Protein AF-A0A968WXL0-F1 (afdb_monomer_lite)

Secondary structure (DSSP, 8-state):
-----TTSSBSSEEEEEHHHHB-TT--PBPHHHHHHHHHHHHHHHH-TT-EEEEEE---S-S-HHHHHHHHHHHHHHHHHHHHHTT---GGGEEEEE-TTSS-S---S-HHHHTTTSEEEEEEESSPPPHHHHS-----------PPP---PPP--PPPPPPPP---PPPPPPPPPPPP-PPPPPPP--PPPPPPPPPPPP-------PPP---

Foldseek 3Di:
DQDDDLPQQEPDKDKAQLVQADDPLDLAGDPSCLVVLVSVLVSCVVPVLKAKEKEFFAFPDDDQVVQQVSRQSNQVNSLCCCCVVVVDDSQSYFYEYQRHQDAPDPDPDPVNSSSRGIMMIHIYSDGDDPVRNPNDHPNPPPPPPPDPPPPDDDDDDDDDDDDDDDDDDDDDDDDDDDDDDDDDDDDDDDDDDDDDDDDDDDDPDPPDDDDDDD

Radius of gyration: 31.67 Å; chains: 1; bounding box: 67×68×102 Å

pLDDT: mean 72.18, std 19.66, range [29.42, 93.56]

Sequence (214 aa):
MLNLPANTLIGKKTMLPSDLLFEFNKAELRESARVGLMKLGMLMDRNPELYCWVEGHTDLVGGDEFNLNLSIKRAEAVKNYLVNSLKMPQEKIITRGFGKFSPITIANNATEQAANRRVEIRMRKTPPTEEQRVIAPRKATVIQEPPPTATAIPEEEEPEPPKAILVKPKRVPVEEPPPRAAPVEEEPTFPELPDPPRAQPVEPEILRAQPVGE

Structure (mmCIF, N/CA/C/O backbone):
data_AF-A0A968WXL0-F1
#
_entry.id   AF-A0A968WXL0-F1
#
loop_
_atom_site.group_PDB
_atom_site.id
_atom_site.type_symbol
_atom_site.label_atom_id
_atom_site.label_alt_id
_atom_site.label_comp_id
_atom_site.label_asym_id
_atom_site.label_entity_id
_atom_site.label_seq_id
_atom_site.pdbx_PDB_ins_code
_atom_site.Cartn_x
_atom_site.Cartn_y
_atom_site.Cartn_z
_atom_site.occupancy
_atom_site.B_iso_or_equiv
_atom_site.auth_seq_id
_atom_site.auth_comp_id
_atom_site.auth_asym_id
_atom_site.auth_atom_id
_atom_site.pdbx_PDB_model_num
ATOM 1 N N . MET A 1 1 ? 13.224 7.178 7.549 1.00 49.25 1 MET A N 1
ATOM 2 C CA . MET A 1 1 ? 12.082 6.838 8.432 1.00 49.25 1 MET A CA 1
ATOM 3 C C . MET A 1 1 ? 10.799 7.334 7.770 1.00 49.25 1 MET A C 1
ATOM 5 O O . MET A 1 1 ? 10.817 8.442 7.249 1.00 49.25 1 MET A O 1
ATOM 9 N N . LEU A 1 2 ? 9.720 6.544 7.734 1.00 60.34 2 LEU A N 1
ATOM 10 C CA . LEU A 1 2 ? 8.456 6.944 7.096 1.00 60.34 2 LEU A CA 1
ATOM 11 C C . LEU A 1 2 ? 7.775 8.053 7.925 1.00 60.34 2 LEU A C 1
ATOM 13 O O . LEU A 1 2 ? 7.367 7.813 9.066 1.00 60.34 2 LEU A O 1
ATOM 17 N N . ASN A 1 3 ? 7.675 9.274 7.393 1.00 59.91 3 ASN A N 1
ATOM 18 C CA . ASN A 1 3 ? 7.054 10.390 8.108 1.00 59.91 3 ASN A CA 1
ATOM 19 C C . ASN A 1 3 ? 5.639 10.663 7.583 1.00 59.91 3 ASN A C 1
ATOM 21 O O . ASN A 1 3 ? 5.459 11.354 6.586 1.00 59.91 3 ASN A O 1
ATOM 25 N N . LEU A 1 4 ? 4.637 10.100 8.261 1.00 64.56 4 LEU A N 1
ATOM 26 C CA . LEU A 1 4 ? 3.218 10.343 7.999 1.00 64.56 4 LEU A CA 1
ATOM 27 C C . LEU A 1 4 ? 2.704 11.450 8.941 1.00 64.56 4 LEU A C 1
ATOM 29 O O . LEU A 1 4 ? 2.623 11.205 10.149 1.00 64.56 4 LEU A O 1
ATOM 33 N N . PRO A 1 5 ? 2.378 12.662 8.450 1.00 58.50 5 PRO A N 1
ATOM 34 C CA . PRO A 1 5 ? 1.805 13.715 9.286 1.00 58.50 5 PRO A CA 1
ATOM 35 C C . PRO A 1 5 ? 0.359 13.375 9.684 1.00 58.50 5 PRO A C 1
ATOM 37 O O . PRO A 1 5 ? -0.494 13.148 8.825 1.00 58.50 5 PRO A O 1
ATOM 40 N N . ALA A 1 6 ? 0.079 13.380 10.993 1.00 55.22 6 ALA A N 1
ATOM 41 C CA . ALA A 1 6 ? -1.165 12.870 11.579 1.00 55.22 6 ALA A CA 1
ATOM 42 C C . ALA A 1 6 ? -2.445 13.503 10.993 1.00 55.22 6 ALA A C 1
ATOM 44 O O . ALA A 1 6 ? -3.409 12.796 10.747 1.00 55.22 6 ALA A O 1
ATOM 45 N N . ASN A 1 7 ? -2.452 14.795 10.660 1.00 55.78 7 ASN A N 1
ATOM 46 C CA . ASN A 1 7 ? -3.678 15.471 10.206 1.00 55.78 7 ASN A CA 1
ATOM 47 C C . ASN A 1 7 ? -3.815 15.608 8.680 1.00 55.78 7 ASN A C 1
ATOM 49 O O . ASN A 1 7 ? -4.784 16.190 8.205 1.00 55.78 7 ASN A O 1
ATOM 53 N N . THR A 1 8 ? -2.870 15.094 7.884 1.00 63.19 8 THR A N 1
ATOM 54 C CA . THR A 1 8 ? -2.911 15.271 6.415 1.00 63.19 8 THR A CA 1
ATOM 55 C C . THR A 1 8 ? -3.634 14.133 5.694 1.00 63.19 8 THR A C 1
ATOM 57 O O . THR A 1 8 ? -3.940 14.274 4.521 1.00 63.19 8 THR A O 1
ATOM 60 N N . LEU A 1 9 ? -3.947 13.018 6.360 1.00 66.94 9 LEU A N 1
ATOM 61 C CA . LEU A 1 9 ? -4.519 11.832 5.698 1.00 66.94 9 LEU A CA 1
ATOM 62 C C . LEU A 1 9 ? -6.040 11.897 5.498 1.00 66.94 9 LEU A C 1
ATOM 64 O O . LEU A 1 9 ? -6.602 11.096 4.749 1.00 66.94 9 LEU A O 1
ATOM 68 N N . ILE A 1 10 ? -6.711 12.842 6.161 1.00 73.31 10 ILE A N 1
ATOM 69 C CA . ILE A 1 10 ? -8.160 13.032 6.067 1.00 73.31 10 ILE A CA 1
ATOM 70 C C . ILE A 1 10 ? -8.455 13.835 4.801 1.00 73.31 10 ILE A C 1
ATOM 72 O O . ILE A 1 10 ? -8.082 15.000 4.690 1.00 73.31 10 ILE A O 1
ATOM 76 N N . GLY A 1 11 ? -9.094 13.201 3.817 1.00 68.06 11 GLY A N 1
ATOM 77 C CA . GLY A 1 11 ? -9.464 13.849 2.553 1.00 68.06 11 GLY A CA 1
ATOM 78 C C . GLY A 1 11 ? -8.318 14.055 1.554 1.00 68.06 11 GLY A C 1
ATOM 79 O O . GLY A 1 11 ? -8.591 14.361 0.396 1.00 68.06 11 GLY A O 1
ATOM 80 N N . LYS A 1 12 ? -7.056 13.822 1.941 1.00 77.00 12 LYS A N 1
ATOM 81 C CA . LYS A 1 12 ? -5.924 13.770 1.004 1.00 77.00 12 LYS A CA 1
ATOM 82 C C . LYS A 1 12 ? -5.359 12.362 0.899 1.00 77.00 12 LYS A C 1
ATOM 84 O O . LYS A 1 12 ? -5.499 11.517 1.778 1.00 77.00 12 LYS A O 1
ATOM 89 N N . LYS A 1 13 ? -4.719 12.131 -0.238 1.00 81.75 13 LYS A N 1
ATOM 90 C CA . LYS A 1 13 ? -4.036 10.895 -0.581 1.00 81.75 13 LYS A CA 1
ATOM 91 C C . LYS A 1 13 ? -2.570 11.010 -0.203 1.00 81.75 13 LYS A C 1
ATOM 93 O O . LYS A 1 13 ? -1.908 11.966 -0.602 1.00 81.75 13 LYS A O 1
ATOM 98 N N . THR A 1 14 ? -2.056 10.007 0.495 1.00 86.88 14 THR A N 1
ATOM 99 C CA . THR A 1 14 ? -0.625 9.896 0.768 1.00 86.88 14 THR A CA 1
ATOM 100 C C . THR A 1 14 ? -0.046 8.701 0.048 1.00 86.88 14 THR A C 1
ATOM 102 O O . THR A 1 14 ? -0.574 7.597 0.128 1.00 86.88 14 THR A O 1
ATOM 105 N N . MET A 1 15 ? 1.036 8.947 -0.683 1.00 88.31 15 MET A N 1
ATOM 106 C CA . MET A 1 15 ? 1.761 7.926 -1.422 1.00 88.31 15 MET A CA 1
ATOM 107 C C . MET A 1 15 ? 2.920 7.427 -0.570 1.00 88.31 15 MET A C 1
ATOM 109 O O . MET A 1 15 ? 3.734 8.215 -0.091 1.00 88.31 15 MET A O 1
ATOM 113 N N . LEU A 1 16 ? 2.990 6.115 -0.396 1.00 89.44 16 LEU A N 1
ATOM 114 C CA . LEU A 1 16 ? 4.073 5.433 0.284 1.00 89.44 16 LEU A CA 1
ATOM 115 C C . LEU A 1 16 ? 4.842 4.603 -0.746 1.00 89.44 16 LEU A C 1
ATOM 117 O O . LEU A 1 16 ? 4.275 3.658 -1.298 1.00 89.44 16 LEU A O 1
ATOM 121 N N . PRO A 1 17 ? 6.110 4.938 -1.034 1.00 89.19 17 PRO A N 1
ATOM 122 C CA . PRO A 1 17 ? 6.943 4.131 -1.917 1.00 89.19 17 PRO A CA 1
ATOM 123 C C . PRO A 1 17 ? 7.019 2.679 -1.434 1.00 89.19 17 PRO A C 1
ATOM 125 O O . PRO A 1 17 ? 7.247 2.425 -0.250 1.00 89.19 17 PRO A O 1
ATOM 128 N N . SER A 1 18 ? 6.852 1.724 -2.351 1.00 85.69 18 SER A N 1
ATOM 129 C CA . SER A 1 18 ? 6.883 0.293 -2.019 1.00 85.69 18 SER A CA 1
ATOM 130 C C . SER A 1 18 ? 8.228 -0.121 -1.433 1.00 85.69 18 SER A C 1
ATOM 132 O O . SER A 1 18 ? 8.253 -0.929 -0.516 1.00 85.69 18 SER A O 1
ATOM 134 N N . ASP A 1 19 ? 9.323 0.488 -1.886 1.00 84.12 19 ASP A N 1
ATOM 135 C CA . ASP A 1 19 ? 10.689 0.165 -1.450 1.00 84.12 19 ASP A CA 1
ATOM 136 C C . ASP A 1 19 ? 10.941 0.536 0.034 1.00 84.12 19 ASP A C 1
ATOM 138 O O . ASP A 1 19 ? 11.854 0.015 0.681 1.00 84.12 19 ASP A O 1
ATOM 142 N N . LEU A 1 20 ? 10.104 1.416 0.604 1.00 84.19 20 LEU A N 1
ATOM 143 C CA . LEU A 1 20 ? 10.105 1.740 2.036 1.00 84.19 2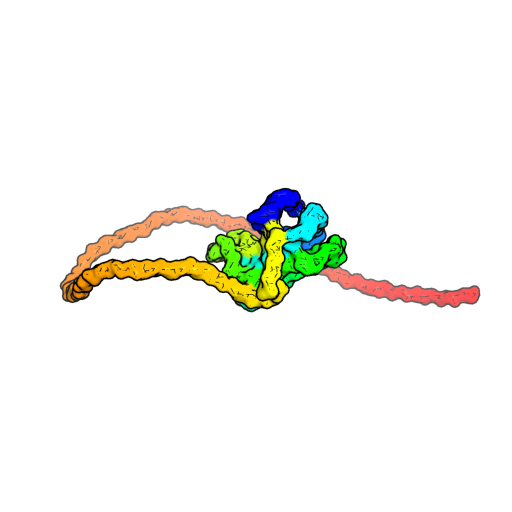0 LEU A CA 1
ATOM 144 C C . LEU A 1 20 ? 9.238 0.786 2.860 1.00 84.19 20 LEU A C 1
ATOM 146 O O . LEU A 1 20 ? 9.444 0.669 4.067 1.00 84.19 20 LEU A O 1
ATOM 150 N N . LEU A 1 21 ? 8.248 0.154 2.229 1.00 83.25 21 LEU A N 1
ATOM 151 C CA . LEU A 1 21 ? 7.284 -0.713 2.895 1.00 83.25 21 LEU A CA 1
ATOM 152 C C . LEU A 1 21 ? 7.683 -2.182 2.831 1.00 83.25 21 LEU A C 1
ATOM 154 O O . LEU A 1 21 ? 7.502 -2.884 3.818 1.00 83.25 21 LEU A O 1
ATOM 158 N N . PHE A 1 22 ? 8.236 -2.635 1.709 1.00 85.81 22 PHE A N 1
ATOM 159 C CA . PHE A 1 22 ? 8.446 -4.045 1.405 1.00 85.81 22 PHE A CA 1
ATOM 160 C C . PHE A 1 22 ? 9.887 -4.335 1.000 1.00 85.81 22 PHE A C 1
ATOM 162 O O . PHE A 1 22 ? 10.599 -3.472 0.489 1.00 85.81 22 PHE A O 1
ATOM 169 N N . GLU A 1 23 ? 10.297 -5.584 1.191 1.00 78.38 23 GLU A N 1
ATOM 170 C CA . GLU A 1 23 ? 11.502 -6.115 0.554 1.00 78.38 23 GLU A CA 1
ATOM 171 C C . GLU A 1 23 ? 11.301 -6.279 -0.968 1.00 78.38 23 GLU A C 1
ATOM 173 O O . GLU A 1 23 ? 10.169 -6.391 -1.460 1.00 78.38 23 GLU A O 1
ATOM 178 N N . PHE A 1 24 ? 12.399 -6.301 -1.733 1.00 68.50 24 PHE A N 1
ATOM 179 C CA . PHE A 1 24 ? 12.353 -6.378 -3.199 1.00 68.50 24 PHE A CA 1
ATOM 180 C C . PHE A 1 24 ? 11.517 -7.574 -3.684 1.00 68.50 24 PHE A C 1
ATOM 182 O O . PHE A 1 24 ? 11.724 -8.707 -3.255 1.00 68.50 24 PHE A O 1
ATOM 189 N N . ASN A 1 25 ? 10.558 -7.303 -4.577 1.00 65.75 25 ASN A N 1
ATOM 190 C CA . ASN A 1 25 ? 9.607 -8.273 -5.140 1.00 65.75 25 ASN A CA 1
ATOM 191 C C . ASN A 1 25 ? 8.792 -9.089 -4.107 1.00 65.75 25 ASN A C 1
ATOM 193 O O . ASN A 1 25 ? 8.223 -10.129 -4.432 1.00 65.75 25 ASN A O 1
ATOM 197 N N . LYS A 1 26 ? 8.707 -8.618 -2.859 1.00 77.56 26 LYS A N 1
ATOM 198 C CA . LYS A 1 26 ? 7.909 -9.239 -1.799 1.00 77.56 26 LYS A CA 1
ATOM 199 C C . LYS A 1 26 ? 6.715 -8.358 -1.424 1.00 77.56 26 LYS A C 1
ATOM 201 O O . LYS A 1 26 ? 6.613 -7.186 -1.802 1.00 77.56 26 LYS A O 1
ATOM 206 N N . ALA A 1 27 ? 5.790 -8.965 -0.687 1.00 79.75 27 ALA A N 1
ATOM 207 C CA . ALA A 1 27 ? 4.702 -8.285 0.015 1.00 79.75 27 ALA A CA 1
ATOM 208 C C . ALA A 1 27 ? 4.917 -8.287 1.541 1.00 79.75 27 ALA A C 1
ATOM 210 O O . ALA A 1 27 ? 4.062 -7.833 2.287 1.00 79.75 27 ALA A O 1
ATOM 211 N N . GLU A 1 28 ? 6.056 -8.789 2.017 1.00 84.56 28 GLU A N 1
ATOM 212 C CA . GLU A 1 28 ? 6.402 -8.785 3.435 1.00 84.56 28 GLU A CA 1
ATOM 213 C C . GLU A 1 28 ? 6.884 -7.397 3.865 1.00 84.56 28 GLU A C 1
ATOM 215 O O . GLU A 1 28 ? 7.713 -6.785 3.185 1.00 84.56 28 GLU A O 1
ATOM 220 N N . LEU A 1 29 ? 6.335 -6.894 4.972 1.00 86.94 29 LEU A N 1
ATOM 221 C CA . LEU A 1 29 ? 6.638 -5.557 5.470 1.00 86.94 29 LEU A CA 1
ATOM 222 C C . LEU A 1 29 ? 8.006 -5.505 6.148 1.00 86.94 29 LEU A C 1
ATOM 224 O O . LEU A 1 29 ? 8.306 -6.313 7.027 1.00 86.94 29 LEU A O 1
ATOM 228 N N . ARG A 1 30 ? 8.793 -4.483 5.810 1.00 89.38 30 ARG A N 1
ATOM 229 C CA . ARG A 1 30 ? 10.066 -4.198 6.479 1.00 89.38 30 ARG A CA 1
ATOM 230 C C . ARG A 1 30 ? 9.830 -3.727 7.911 1.00 89.38 30 ARG A C 1
ATOM 232 O O . ARG A 1 30 ? 8.858 -3.026 8.197 1.00 89.38 30 ARG A O 1
ATOM 239 N N . GLU A 1 31 ? 10.787 -3.995 8.793 1.00 87.62 31 GLU A N 1
ATOM 240 C CA . GLU A 1 31 ? 10.774 -3.475 10.168 1.00 87.62 31 GLU A CA 1
ATOM 241 C C . GLU A 1 31 ? 10.676 -1.940 10.195 1.00 87.62 31 GLU A C 1
ATOM 243 O O . GLU A 1 31 ? 9.897 -1.351 10.940 1.00 87.62 31 GLU A O 1
ATOM 248 N N . SER A 1 32 ? 11.411 -1.275 9.300 1.00 85.50 32 SER A N 1
ATOM 249 C CA . SER A 1 32 ? 11.440 0.187 9.184 1.00 85.50 32 SER A CA 1
ATOM 250 C C . SER A 1 32 ? 10.089 0.803 8.794 1.00 85.50 32 SER A C 1
ATOM 252 O O . SER A 1 32 ? 9.833 1.970 9.110 1.00 85.50 32 SER A O 1
ATOM 254 N N . ALA A 1 33 ? 9.205 0.029 8.152 1.00 87.31 33 ALA A N 1
ATOM 255 C CA . ALA A 1 33 ? 7.859 0.450 7.774 1.00 87.31 33 ALA A CA 1
ATOM 256 C C . ALA A 1 33 ? 6.902 0.500 8.976 1.00 87.31 33 ALA A C 1
ATOM 258 O O . ALA A 1 33 ? 5.962 1.301 8.993 1.00 87.31 33 ALA A O 1
ATOM 259 N N . ARG A 1 34 ? 7.160 -0.315 10.008 1.00 86.56 34 ARG A N 1
ATOM 260 C CA . ARG A 1 34 ? 6.278 -0.501 11.170 1.00 86.56 34 ARG A CA 1
ATOM 261 C C . ARG A 1 34 ? 6.028 0.786 11.940 1.00 86.56 34 ARG A C 1
ATOM 263 O O . ARG A 1 34 ? 4.887 1.059 12.301 1.00 86.56 34 ARG A O 1
ATOM 270 N N . VAL A 1 35 ? 7.054 1.622 12.109 1.00 87.19 35 VAL A N 1
ATOM 271 C CA . VAL A 1 35 ? 6.929 2.931 12.782 1.00 87.19 35 VAL A CA 1
ATOM 272 C C . VAL A 1 35 ? 5.972 3.857 12.025 1.00 87.19 35 VAL A C 1
ATOM 274 O O . VAL A 1 35 ? 5.174 4.571 12.630 1.00 87.19 35 VAL A O 1
ATOM 277 N N . GLY A 1 36 ? 6.020 3.834 10.691 1.00 86.38 36 GLY A N 1
ATOM 278 C CA . GLY A 1 36 ? 5.088 4.586 9.856 1.00 86.38 36 GLY A CA 1
ATOM 279 C C . GLY A 1 36 ? 3.656 4.080 10.007 1.00 86.38 36 GLY A C 1
ATOM 280 O O . GLY A 1 36 ? 2.739 4.860 10.255 1.00 86.38 36 GLY A O 1
ATOM 281 N N . LEU A 1 37 ? 3.475 2.764 9.929 1.00 88.69 37 LEU A N 1
ATOM 282 C CA . LEU A 1 37 ? 2.166 2.130 10.076 1.00 88.69 37 LEU A CA 1
ATOM 283 C C . LEU A 1 37 ? 1.589 2.267 11.497 1.00 88.69 37 LEU A C 1
ATOM 285 O O . LEU A 1 37 ? 0.378 2.376 11.645 1.00 88.69 37 LEU A O 1
ATOM 289 N N . MET A 1 38 ? 2.419 2.359 12.540 1.00 88.94 38 MET A N 1
ATOM 290 C CA . MET A 1 38 ? 1.962 2.697 13.896 1.00 88.94 38 MET A CA 1
ATOM 291 C C . MET A 1 38 ? 1.322 4.083 13.956 1.00 88.94 38 MET A C 1
ATOM 293 O O . MET A 1 38 ? 0.253 4.235 14.540 1.00 88.94 38 MET A O 1
ATOM 297 N N . LYS A 1 39 ? 1.933 5.093 13.319 1.00 87.25 39 LYS A N 1
ATOM 298 C CA . LYS A 1 39 ? 1.341 6.441 13.238 1.00 87.25 39 LYS A CA 1
ATOM 299 C C . LYS A 1 39 ? -0.009 6.415 12.522 1.00 87.25 39 LYS A C 1
ATOM 301 O O . LYS A 1 39 ? -0.915 7.153 12.900 1.00 87.25 39 LYS A O 1
ATOM 306 N N . LEU A 1 40 ? -0.142 5.557 11.509 1.00 87.81 40 LEU A N 1
ATOM 307 C CA . LEU A 1 40 ? -1.406 5.338 10.815 1.00 87.81 40 LEU A CA 1
ATOM 308 C C . LEU A 1 40 ? -2.468 4.727 11.741 1.00 87.81 40 LEU A C 1
ATOM 310 O O . LEU A 1 40 ? -3.584 5.235 11.776 1.00 87.81 40 LEU A O 1
ATOM 314 N N . GLY A 1 41 ? -2.113 3.700 12.520 1.00 88.69 41 GLY A N 1
ATOM 315 C CA . GLY A 1 41 ? -3.005 3.107 13.523 1.00 88.69 41 GLY A CA 1
ATOM 316 C C . GLY A 1 41 ? -3.462 4.123 14.573 1.00 88.69 41 GLY A C 1
ATOM 317 O O . GLY A 1 41 ? -4.657 4.294 14.779 1.00 88.69 41 GLY A O 1
ATOM 318 N N . MET A 1 42 ? -2.535 4.913 15.128 1.00 88.94 42 MET A N 1
ATOM 319 C CA . MET A 1 42 ? -2.870 5.987 16.076 1.00 88.94 42 MET A CA 1
ATOM 320 C C . MET A 1 42 ? -3.842 7.019 15.493 1.00 88.94 42 MET A C 1
ATOM 322 O O . MET A 1 42 ? -4.643 7.603 16.222 1.00 88.94 42 MET A O 1
ATOM 326 N N . LEU A 1 43 ? -3.765 7.288 14.186 1.00 87.00 43 LEU A N 1
ATOM 327 C CA . LEU A 1 43 ? -4.714 8.183 13.536 1.00 87.00 43 LEU A CA 1
ATOM 328 C C . LEU A 1 43 ? -6.112 7.566 13.454 1.00 87.00 43 LEU A C 1
ATOM 330 O O . LEU A 1 43 ? -7.090 8.276 13.684 1.00 87.00 43 LEU A O 1
ATOM 334 N N . MET A 1 44 ? -6.197 6.273 13.133 1.00 88.75 44 MET A N 1
ATOM 335 C CA . MET A 1 44 ? -7.463 5.540 13.098 1.00 88.75 44 MET A CA 1
ATOM 336 C C . MET A 1 44 ? -8.112 5.483 14.486 1.00 88.75 44 MET A C 1
ATOM 338 O O . MET A 1 44 ? -9.302 5.756 14.594 1.00 88.75 44 MET A O 1
ATOM 342 N N . ASP A 1 45 ? -7.332 5.245 15.544 1.00 89.00 45 ASP A N 1
ATOM 343 C CA . ASP A 1 45 ? -7.838 5.237 16.926 1.00 89.00 45 ASP A CA 1
ATOM 344 C C . ASP A 1 45 ? -8.409 6.589 17.358 1.00 89.00 45 ASP A C 1
ATOM 346 O O . ASP A 1 45 ? -9.441 6.664 18.021 1.00 89.00 45 ASP A O 1
ATOM 350 N N . ARG A 1 46 ? -7.751 7.685 16.963 1.00 89.44 46 ARG A N 1
ATOM 351 C CA . ARG A 1 46 ? -8.216 9.045 17.275 1.00 89.44 46 ARG A CA 1
ATOM 352 C C . ARG A 1 46 ? -9.456 9.459 16.485 1.00 89.44 46 ARG A C 1
ATOM 354 O O . ARG A 1 46 ? -10.095 10.433 16.864 1.00 89.44 46 ARG A O 1
ATOM 361 N N . ASN A 1 47 ? -9.761 8.774 15.385 1.00 88.81 47 ASN A N 1
ATOM 362 C CA . ASN A 1 47 ? -10.847 9.125 14.472 1.00 88.81 47 ASN A CA 1
ATOM 363 C C . ASN A 1 47 ? -11.640 7.858 14.101 1.00 88.81 47 ASN A C 1
ATOM 365 O O . ASN A 1 47 ? -11.551 7.376 12.963 1.00 88.81 47 ASN A O 1
ATOM 369 N N . PRO A 1 48 ? -12.402 7.287 15.052 1.00 87.50 48 PRO A N 1
ATOM 370 C CA . PRO A 1 48 ? -13.083 6.004 14.875 1.00 87.50 48 PRO A CA 1
ATOM 371 C C . PRO A 1 48 ? -14.149 6.026 13.769 1.00 87.50 48 PRO A C 1
ATOM 373 O O . PRO A 1 48 ? -14.573 4.974 13.284 1.00 87.50 48 PRO A O 1
ATOM 376 N N . GLU A 1 49 ? -14.596 7.201 13.327 1.00 88.88 49 GLU A N 1
ATOM 377 C CA . GLU A 1 49 ? -15.526 7.360 12.212 1.00 88.88 49 GLU A CA 1
ATOM 378 C C . GLU A 1 49 ? -14.880 7.131 10.834 1.00 88.88 49 GLU A C 1
ATOM 380 O O . GLU A 1 49 ? -15.596 6.937 9.851 1.00 88.88 49 GLU A O 1
ATOM 385 N N . LEU A 1 50 ? -13.545 7.141 10.741 1.00 89.12 50 LEU A N 1
ATOM 386 C CA . LEU A 1 50 ? -12.827 7.037 9.472 1.00 89.12 50 LEU A CA 1
ATOM 387 C C . LEU A 1 50 ? -12.634 5.590 9.013 1.00 89.12 50 LEU A C 1
ATOM 389 O O . LEU A 1 50 ? -12.392 4.675 9.795 1.00 89.12 50 LEU A O 1
ATOM 393 N N . TYR A 1 51 ? -12.677 5.416 7.698 1.00 90.56 51 TYR A N 1
ATOM 394 C CA . TYR A 1 51 ? -12.281 4.215 6.978 1.00 90.56 51 TYR A CA 1
ATOM 395 C C . TYR A 1 51 ? -10.934 4.456 6.298 1.00 90.56 51 TYR A C 1
ATOM 397 O O . TYR A 1 51 ? -10.733 5.480 5.634 1.00 90.56 51 TYR A O 1
ATOM 405 N N . CYS A 1 52 ? -10.031 3.491 6.444 1.00 91.31 52 CYS A N 1
ATOM 406 C CA . CYS A 1 52 ? -8.704 3.477 5.853 1.00 91.31 52 CYS A CA 1
ATOM 407 C C . CYS A 1 52 ? -8.733 2.711 4.532 1.00 91.31 52 CYS A C 1
ATOM 409 O O . CYS A 1 52 ? -8.992 1.509 4.501 1.00 91.31 52 CYS A O 1
ATOM 411 N N . TRP A 1 53 ? -8.459 3.413 3.439 1.00 91.44 53 TRP A N 1
ATOM 412 C CA . TRP A 1 53 ? -8.322 2.836 2.109 1.00 91.44 53 TRP A CA 1
ATOM 413 C C . TRP A 1 53 ? -6.846 2.641 1.803 1.00 91.44 53 TRP A C 1
ATOM 415 O O . TRP A 1 53 ? -6.079 3.603 1.850 1.00 91.44 53 TRP A O 1
ATOM 425 N N . VAL A 1 54 ? -6.476 1.408 1.478 1.00 92.50 54 VAL A N 1
ATOM 426 C CA . VAL A 1 54 ? -5.121 0.984 1.139 1.00 92.50 54 VAL A CA 1
ATOM 427 C C . VAL A 1 54 ? -5.127 0.473 -0.296 1.00 92.50 54 VAL A C 1
ATOM 429 O O . VAL A 1 54 ? -5.729 -0.557 -0.602 1.00 92.50 54 VAL A O 1
ATOM 432 N N . GLU A 1 55 ? -4.464 1.202 -1.184 1.00 92.44 55 GLU A N 1
ATOM 433 C CA . GLU A 1 55 ? -4.477 0.952 -2.625 1.00 92.44 55 GLU A CA 1
ATOM 434 C C . GLU A 1 55 ? -3.062 0.601 -3.100 1.00 92.44 55 GLU A C 1
ATOM 436 O O . GLU A 1 55 ? -2.143 1.410 -3.001 1.00 92.44 55 GLU A O 1
ATOM 441 N N . GLY A 1 56 ? -2.859 -0.623 -3.581 1.00 92.19 56 GLY A N 1
ATOM 442 C CA . GLY A 1 56 ? -1.576 -1.089 -4.099 1.00 92.19 56 GLY A CA 1
ATOM 443 C C . GLY A 1 56 ? -1.411 -0.795 -5.588 1.00 92.19 56 GLY A C 1
ATOM 444 O O . GLY A 1 56 ? -2.344 -0.990 -6.370 1.00 92.19 56 GLY A O 1
ATOM 445 N N . HIS A 1 57 ? -0.199 -0.408 -5.987 1.00 92.25 57 HIS A N 1
ATOM 446 C CA . HIS A 1 57 ? 0.195 -0.176 -7.377 1.00 92.25 57 HIS A CA 1
ATOM 447 C C . HIS A 1 57 ? 1.547 -0.834 -7.688 1.00 92.25 57 HIS A C 1
ATOM 449 O O . HIS A 1 57 ? 2.391 -1.023 -6.804 1.00 92.25 57 HIS A O 1
ATOM 455 N N . THR A 1 58 ? 1.756 -1.173 -8.956 1.00 90.25 58 THR A N 1
ATOM 456 C CA . THR A 1 58 ? 3.017 -1.717 -9.484 1.00 90.25 58 THR A CA 1
ATOM 457 C C . THR A 1 58 ? 3.590 -0.812 -10.571 1.00 90.25 58 THR A C 1
ATOM 459 O O . THR A 1 58 ? 2.948 0.154 -10.983 1.00 90.25 58 THR A O 1
ATOM 462 N N . ASP A 1 59 ? 4.799 -1.125 -11.038 1.00 88.44 59 ASP A N 1
ATOM 463 C CA . ASP A 1 59 ? 5.325 -0.552 -12.277 1.00 88.44 59 ASP A CA 1
ATOM 464 C C . ASP A 1 59 ? 4.613 -1.140 -13.508 1.00 88.44 59 ASP A C 1
ATOM 466 O O . ASP A 1 59 ? 3.715 -1.983 -13.398 1.00 88.44 59 ASP A O 1
ATOM 470 N N . LEU A 1 60 ? 4.977 -0.634 -14.688 1.00 88.56 60 LEU A N 1
ATOM 471 C CA . LEU A 1 60 ? 4.420 -1.096 -15.960 1.00 88.56 60 LEU A CA 1
ATOM 472 C C . LEU A 1 60 ? 5.044 -2.410 -16.462 1.00 88.56 60 LEU A C 1
ATOM 474 O O . LEU A 1 60 ? 4.581 -2.949 -17.470 1.00 88.56 60 LEU A O 1
ATOM 478 N N . VAL A 1 61 ? 6.076 -2.930 -15.791 1.00 87.25 61 VAL A N 1
ATOM 479 C CA . VAL A 1 61 ? 6.857 -4.074 -16.268 1.00 87.25 61 VAL A CA 1
ATOM 480 C C . VAL A 1 61 ? 6.155 -5.380 -15.892 1.00 87.25 61 VAL A C 1
ATOM 482 O O . VAL A 1 61 ? 5.707 -5.578 -14.767 1.00 87.25 61 VAL A O 1
ATOM 485 N N . GLY A 1 62 ? 6.058 -6.305 -16.848 1.00 85.75 62 GLY A N 1
ATOM 486 C CA . GLY A 1 62 ? 5.455 -7.622 -16.638 1.00 85.75 62 GLY A CA 1
ATOM 487 C C . GLY A 1 62 ? 3.946 -7.698 -16.906 1.00 85.75 62 GLY A C 1
ATOM 488 O O . GLY A 1 62 ? 3.290 -6.743 -17.340 1.00 85.75 62 GLY A O 1
ATOM 489 N N . GLY A 1 63 ? 3.400 -8.896 -16.687 1.00 89.44 63 GLY A N 1
ATOM 490 C CA . GLY A 1 63 ? 2.020 -9.243 -17.022 1.00 89.44 63 GLY A CA 1
ATOM 491 C C . GLY A 1 63 ? 0.981 -8.539 -16.149 1.00 89.44 63 GLY A C 1
ATOM 492 O O . GLY A 1 63 ? 1.196 -8.299 -14.961 1.00 89.44 63 GLY A O 1
ATOM 493 N N . ASP A 1 64 ? -0.167 -8.229 -16.744 1.00 89.62 64 ASP A N 1
ATOM 494 C CA . ASP A 1 64 ? -1.293 -7.541 -16.104 1.00 89.62 64 ASP A CA 1
ATOM 495 C C . ASP A 1 64 ? -1.782 -8.270 -14.848 1.00 89.62 64 ASP A C 1
ATOM 497 O O . ASP A 1 64 ? -1.904 -7.670 -13.781 1.00 89.62 64 ASP A O 1
ATOM 501 N N . GLU A 1 65 ? -2.020 -9.577 -14.966 1.00 89.19 65 GLU A N 1
ATOM 502 C CA . GLU A 1 65 ? -2.521 -10.416 -13.876 1.00 89.19 65 GLU A CA 1
ATOM 503 C C . GLU A 1 65 ? -1.506 -10.534 -12.735 1.00 89.19 65 GLU A C 1
ATOM 505 O O . GLU A 1 65 ? -1.857 -10.399 -11.562 1.00 89.19 65 GLU A O 1
ATOM 510 N N . PHE A 1 66 ? -0.228 -10.720 -13.074 1.00 88.31 66 PHE A N 1
ATOM 511 C CA . PHE A 1 66 ? 0.852 -10.777 -12.092 1.00 88.31 66 PHE A CA 1
ATOM 512 C C . PHE A 1 66 ? 0.917 -9.487 -11.268 1.00 88.31 66 PHE A C 1
ATOM 514 O O . PHE A 1 66 ? 0.912 -9.526 -10.036 1.00 88.31 66 PHE A O 1
ATOM 521 N N . ASN A 1 67 ? 0.915 -8.340 -11.947 1.00 90.69 67 ASN A N 1
ATOM 522 C CA . ASN A 1 67 ? 0.966 -7.030 -11.311 1.00 90.69 67 ASN A CA 1
ATOM 523 C C . ASN A 1 67 ? -0.273 -6.746 -10.460 1.00 90.69 67 ASN A C 1
ATOM 525 O O . ASN A 1 67 ? -0.171 -6.204 -9.356 1.00 90.69 67 ASN A O 1
ATOM 529 N N . LEU A 1 68 ? -1.446 -7.159 -10.936 1.00 90.44 68 LEU A N 1
ATOM 530 C CA . LEU A 1 68 ? -2.679 -7.042 -10.175 1.00 90.44 68 LEU A CA 1
ATOM 531 C C . LEU A 1 68 ? -2.599 -7.851 -8.877 1.00 90.44 68 LEU A C 1
ATOM 533 O O . LEU A 1 68 ? -2.776 -7.284 -7.798 1.00 90.44 68 LEU A O 1
ATOM 537 N N . ASN A 1 69 ? -2.211 -9.123 -8.956 1.00 90.19 69 ASN A N 1
ATOM 538 C CA . ASN A 1 69 ? -2.043 -9.986 -7.789 1.00 90.19 69 ASN A CA 1
ATOM 539 C C . ASN A 1 69 ? -0.983 -9.454 -6.812 1.00 90.19 69 ASN A C 1
ATOM 541 O O . ASN A 1 69 ? -1.201 -9.461 -5.600 1.00 90.19 69 ASN A O 1
ATOM 545 N N . LEU A 1 70 ? 0.149 -8.952 -7.314 1.00 89.44 70 LEU A N 1
ATOM 546 C CA . LEU A 1 70 ? 1.193 -8.355 -6.479 1.00 89.44 70 LEU A CA 1
ATOM 547 C C . LEU A 1 70 ? 0.683 -7.113 -5.738 1.00 89.44 70 LEU A C 1
ATOM 549 O O . LEU A 1 70 ? 0.934 -6.953 -4.542 1.00 89.44 70 LEU A O 1
ATOM 553 N N . SER A 1 71 ? -0.061 -6.248 -6.428 1.00 91.31 71 SER A N 1
ATOM 554 C CA . SER A 1 71 ? -0.641 -5.050 -5.823 1.00 91.31 71 SER A CA 1
ATOM 555 C C . SER A 1 71 ? -1.660 -5.374 -4.724 1.00 91.31 71 SER A C 1
ATOM 557 O O . SER A 1 71 ? -1.638 -4.731 -3.674 1.00 91.31 71 SER A O 1
ATOM 559 N N . ILE A 1 72 ? -2.489 -6.409 -4.924 1.00 91.44 72 ILE A N 1
ATOM 560 C CA . ILE A 1 72 ? -3.453 -6.898 -3.927 1.00 91.44 72 ILE A CA 1
ATOM 561 C C . ILE A 1 72 ? -2.706 -7.418 -2.699 1.00 91.44 72 ILE A C 1
ATOM 563 O O . ILE A 1 72 ? -2.946 -6.933 -1.596 1.00 91.44 72 ILE A O 1
ATOM 567 N N . LYS A 1 73 ? -1.731 -8.315 -2.893 1.00 91.06 73 LYS A N 1
ATOM 568 C CA . LYS A 1 73 ? -0.931 -8.891 -1.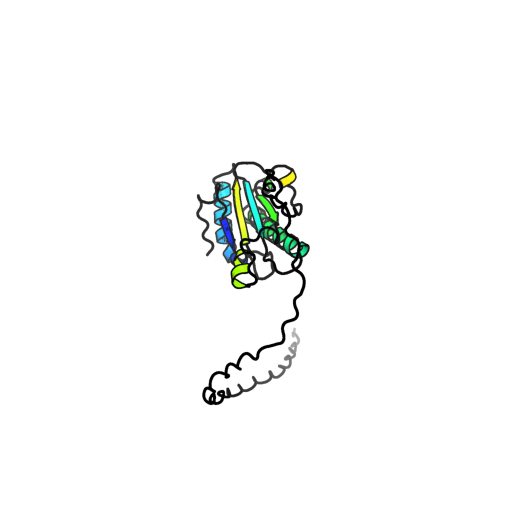799 1.00 91.06 73 LYS A CA 1
ATOM 569 C C . LYS A 1 73 ? -0.242 -7.821 -0.954 1.00 91.06 73 LYS A C 1
ATOM 571 O O . LYS A 1 73 ? -0.204 -7.926 0.268 1.00 91.06 73 LYS A O 1
ATOM 576 N N . ARG A 1 74 ? 0.289 -6.769 -1.585 1.00 91.44 74 ARG A N 1
ATOM 577 C CA . ARG A 1 74 ? 0.914 -5.638 -0.876 1.00 91.44 74 ARG A CA 1
ATOM 578 C C . ARG A 1 74 ? -0.093 -4.840 -0.050 1.00 91.44 74 ARG A C 1
ATOM 580 O O . ARG A 1 74 ? 0.199 -4.500 1.095 1.00 91.44 74 ARG A O 1
ATOM 587 N N . ALA A 1 75 ? -1.276 -4.559 -0.595 1.00 92.06 75 ALA A N 1
ATOM 588 C CA . ALA A 1 75 ? -2.333 -3.879 0.152 1.00 92.06 75 ALA A CA 1
ATOM 589 C C . ALA A 1 75 ? -2.829 -4.735 1.334 1.00 92.06 75 ALA A C 1
ATOM 591 O O . ALA A 1 75 ? -2.986 -4.231 2.448 1.00 92.06 75 ALA A O 1
ATOM 592 N N . GLU A 1 76 ? -3.011 -6.038 1.117 1.00 91.94 76 GLU A N 1
ATOM 593 C CA . GLU A 1 76 ? -3.391 -6.998 2.155 1.00 91.94 76 GLU A CA 1
ATOM 594 C C . GLU A 1 76 ? -2.337 -7.115 3.252 1.00 91.94 76 GLU A C 1
ATOM 596 O O . GLU A 1 76 ? -2.694 -7.141 4.423 1.00 91.94 76 GLU A O 1
ATOM 601 N N . ALA A 1 77 ? -1.047 -7.111 2.920 1.00 91.88 77 ALA A N 1
ATOM 602 C CA . ALA A 1 77 ? 0.014 -7.144 3.921 1.00 91.88 77 ALA A CA 1
ATOM 603 C C . ALA A 1 77 ? -0.037 -5.939 4.874 1.00 91.88 77 ALA A C 1
ATOM 605 O O . ALA A 1 77 ? 0.093 -6.102 6.089 1.00 91.88 77 ALA A O 1
ATOM 606 N N . VAL A 1 78 ? -0.297 -4.738 4.344 1.00 92.25 78 VAL A N 1
ATOM 607 C CA . VAL A 1 78 ? -0.513 -3.534 5.161 1.00 92.25 78 VAL A CA 1
ATOM 608 C C . VAL A 1 78 ? -1.736 -3.706 6.059 1.00 92.25 78 VAL A C 1
ATOM 610 O O . VAL A 1 78 ? -1.645 -3.463 7.261 1.00 92.25 78 VAL A O 1
ATOM 613 N N . LYS A 1 79 ? -2.865 -4.177 5.515 1.00 92.38 79 LYS A N 1
ATOM 614 C CA . LYS A 1 79 ? -4.072 -4.457 6.308 1.00 92.38 79 LYS A CA 1
ATOM 615 C C . LYS A 1 79 ? -3.811 -5.479 7.408 1.00 92.38 79 LYS A C 1
ATOM 617 O O . LYS A 1 79 ? -4.165 -5.225 8.554 1.00 92.38 79 LYS A O 1
ATOM 622 N N . ASN A 1 80 ? -3.165 -6.591 7.082 1.00 91.94 80 ASN A N 1
ATOM 623 C CA . ASN A 1 80 ? -2.855 -7.662 8.020 1.00 91.94 80 ASN A CA 1
ATOM 624 C C . ASN A 1 80 ? -1.996 -7.149 9.172 1.00 91.94 80 ASN A C 1
ATOM 626 O O . ASN A 1 80 ? -2.256 -7.495 10.318 1.00 91.94 80 ASN A O 1
ATOM 630 N N . TYR A 1 81 ? -1.026 -6.276 8.904 1.00 91.94 81 TYR A N 1
ATOM 631 C CA . TYR A 1 81 ? -0.252 -5.640 9.965 1.00 91.94 81 TYR A CA 1
ATOM 632 C C . TYR A 1 81 ? -1.114 -4.740 10.861 1.00 91.94 81 TYR A C 1
ATOM 634 O O . TYR A 1 81 ? -1.063 -4.853 12.085 1.00 91.94 81 TYR A O 1
ATOM 642 N N . LEU A 1 82 ? -1.951 -3.878 10.277 1.00 92.06 82 LEU A N 1
ATOM 643 C CA . LEU A 1 82 ? -2.831 -2.995 11.050 1.00 92.06 82 LEU A CA 1
ATOM 644 C C . LEU A 1 82 ? -3.835 -3.785 11.911 1.00 92.06 82 LEU A C 1
ATOM 646 O O . LEU A 1 82 ? -4.054 -3.446 13.071 1.00 92.06 82 LEU A O 1
ATOM 650 N N . VAL A 1 83 ? -4.412 -4.862 11.379 1.00 93.56 83 VAL A N 1
ATOM 651 C CA . VAL A 1 83 ? -5.368 -5.709 12.107 1.00 93.56 83 VAL A CA 1
ATOM 652 C C . VAL A 1 83 ? -4.657 -6.561 13.159 1.00 93.56 83 VAL A C 1
ATOM 654 O O . VAL A 1 83 ? -5.019 -6.538 14.333 1.00 93.56 83 VAL A O 1
ATOM 657 N N . ASN A 1 84 ? -3.615 -7.300 12.778 1.00 92.50 84 ASN A N 1
ATOM 658 C CA . ASN A 1 84 ? -3.021 -8.309 13.654 1.00 92.50 84 ASN A CA 1
ATOM 659 C C . ASN A 1 84 ? -2.091 -7.696 14.700 1.00 92.50 84 ASN A C 1
ATOM 661 O O . ASN A 1 84 ? -2.136 -8.105 15.864 1.00 92.50 84 ASN A O 1
ATOM 665 N N . SER A 1 85 ? -1.264 -6.727 14.299 1.00 91.12 85 SER A N 1
ATOM 666 C CA . SER A 1 85 ? -0.264 -6.108 15.172 1.00 91.12 85 SER A CA 1
ATOM 667 C C . SER A 1 85 ? -0.825 -4.914 15.934 1.00 91.12 85 SER A C 1
ATOM 669 O O . SER A 1 85 ? -0.521 -4.772 17.114 1.00 91.12 85 SER A O 1
ATOM 671 N N . LEU A 1 86 ? -1.656 -4.080 15.297 1.00 91.50 86 LEU A N 1
ATOM 672 C CA . LEU A 1 86 ? -2.215 -2.880 15.938 1.00 91.50 86 LEU A CA 1
ATOM 673 C C . LEU A 1 86 ? -3.656 -3.051 16.435 1.00 91.50 86 LEU A C 1
ATOM 675 O O . LEU A 1 86 ? -4.174 -2.138 17.061 1.00 91.50 86 LEU A O 1
ATOM 679 N N . LYS A 1 87 ? -4.294 -4.207 16.204 1.00 93.19 87 LYS A N 1
ATOM 680 C CA . LYS A 1 87 ? -5.669 -4.506 16.653 1.00 93.19 87 LYS A CA 1
ATOM 681 C C . LYS A 1 87 ? -6.730 -3.559 16.084 1.00 93.19 87 LYS A C 1
ATOM 683 O O . LYS A 1 87 ? -7.771 -3.349 16.699 1.00 93.19 87 LYS A O 1
ATOM 688 N N . MET A 1 88 ? -6.495 -3.026 14.883 1.00 92.56 88 MET A N 1
ATOM 689 C CA . MET A 1 88 ? -7.486 -2.207 14.184 1.00 92.56 88 MET A CA 1
ATOM 690 C C . MET A 1 88 ? -8.666 -3.064 13.693 1.00 92.56 88 MET A C 1
ATOM 692 O O . MET A 1 88 ? -8.442 -4.176 13.202 1.00 92.56 88 MET A O 1
ATOM 696 N N . PRO A 1 89 ? -9.913 -2.555 13.730 1.00 90.75 89 PRO A N 1
ATOM 697 C CA . PRO A 1 89 ? -11.068 -3.282 13.210 1.00 90.75 89 PRO A CA 1
ATOM 698 C C . PRO A 1 89 ? -10.926 -3.581 11.712 1.00 90.75 89 PRO A C 1
ATOM 700 O O . PRO A 1 89 ? -10.727 -2.674 10.900 1.00 90.75 89 PRO A O 1
ATOM 703 N N . GLN A 1 90 ? -11.080 -4.850 11.324 1.00 90.31 90 GLN A N 1
ATOM 704 C CA . GLN A 1 90 ? -10.907 -5.290 9.934 1.00 90.31 90 GLN A CA 1
ATOM 705 C C . GLN A 1 90 ? -11.848 -4.567 8.959 1.00 90.31 90 GLN A C 1
ATOM 707 O O . GLN A 1 90 ? -11.457 -4.257 7.833 1.00 90.31 90 GLN A O 1
ATOM 712 N N . GLU A 1 91 ? -13.075 -4.280 9.392 1.00 89.50 91 GLU A N 1
ATOM 713 C CA . GLU A 1 91 ? -14.110 -3.601 8.600 1.00 89.50 91 GLU A CA 1
ATOM 714 C C . GLU A 1 91 ? -13.756 -2.145 8.269 1.00 89.50 91 GLU A C 1
ATOM 716 O O . GLU A 1 91 ? -14.275 -1.575 7.309 1.00 89.50 91 GLU A O 1
ATOM 721 N N . LYS A 1 92 ? -12.861 -1.533 9.053 1.00 90.38 92 LYS A N 1
ATOM 722 C CA . LYS A 1 92 ? -12.398 -0.157 8.848 1.00 90.38 92 LYS A CA 1
ATOM 723 C C . LYS A 1 92 ? -11.270 -0.072 7.825 1.00 90.38 92 LYS A C 1
AT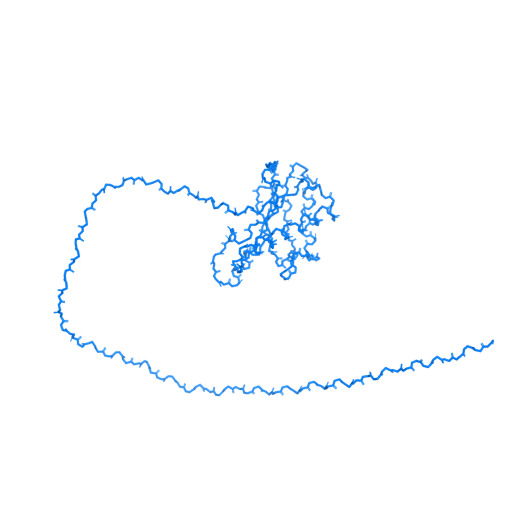OM 725 O O . LYS A 1 92 ? -10.935 1.034 7.409 1.00 90.38 92 LYS A O 1
ATOM 730 N N . ILE A 1 93 ? -10.689 -1.203 7.416 1.00 91.56 93 ILE A N 1
ATOM 731 C CA . ILE A 1 93 ? -9.543 -1.254 6.506 1.00 91.56 93 ILE A CA 1
ATOM 732 C C . ILE A 1 93 ? -9.943 -1.919 5.193 1.00 91.56 93 ILE A C 1
ATOM 734 O O . ILE A 1 93 ? -10.197 -3.128 5.116 1.00 91.56 93 ILE A O 1
ATOM 738 N N . ILE A 1 94 ? -9.942 -1.113 4.139 1.00 91.25 94 ILE A N 1
ATOM 739 C CA . ILE A 1 94 ? -10.369 -1.485 2.796 1.00 91.25 94 ILE A CA 1
ATOM 740 C C . ILE A 1 94 ? -9.150 -1.555 1.895 1.00 91.25 94 ILE A C 1
ATOM 742 O O . ILE A 1 94 ? -8.419 -0.580 1.751 1.00 91.25 94 ILE A O 1
ATOM 746 N N . THR A 1 95 ? -8.931 -2.718 1.296 1.00 91.06 95 THR A N 1
ATOM 747 C CA . THR A 1 95 ? -7.765 -3.005 0.459 1.00 91.06 95 THR A CA 1
ATOM 748 C C . THR A 1 95 ? -8.163 -3.142 -0.995 1.00 91.06 95 THR A C 1
ATOM 750 O O . THR A 1 95 ? -9.159 -3.788 -1.319 1.00 91.06 95 THR A O 1
ATOM 753 N N . ARG A 1 96 ? -7.366 -2.550 -1.885 1.00 89.81 96 ARG A N 1
ATOM 754 C CA . ARG A 1 96 ? -7.535 -2.648 -3.335 1.00 89.81 96 ARG A CA 1
ATOM 755 C C . ARG A 1 96 ? -6.189 -2.787 -4.019 1.00 89.81 96 ARG A C 1
ATOM 757 O O . ARG A 1 96 ? -5.224 -2.147 -3.617 1.00 89.81 96 ARG A O 1
ATOM 764 N N . GLY A 1 97 ? -6.141 -3.583 -5.078 1.00 90.25 97 GLY A N 1
ATOM 765 C CA . GLY A 1 97 ? -5.002 -3.632 -5.984 1.00 90.25 97 GLY A CA 1
ATOM 766 C C . GLY A 1 97 ? -5.383 -3.061 -7.340 1.00 90.25 97 GLY A C 1
ATOM 767 O O . GLY A 1 97 ? -6.387 -3.471 -7.916 1.00 90.25 97 GLY A O 1
ATOM 768 N N . PHE A 1 98 ? -4.591 -2.116 -7.837 1.00 90.00 98 PHE A N 1
ATOM 769 C CA . PHE A 1 98 ? -4.764 -1.517 -9.162 1.00 90.00 98 PHE A CA 1
ATOM 770 C C . PHE A 1 98 ? -3.776 -2.072 -10.193 1.00 90.00 98 PHE A C 1
ATOM 772 O O . PHE A 1 98 ? -3.858 -1.717 -11.369 1.00 90.00 98 PHE A O 1
ATOM 779 N N . GLY A 1 99 ? -2.826 -2.914 -9.775 1.00 90.31 99 GLY A N 1
ATOM 780 C CA . GLY A 1 99 ? -1.716 -3.357 -10.614 1.00 90.31 99 GLY A CA 1
ATOM 781 C C . GLY A 1 99 ? -1.033 -2.174 -11.299 1.00 90.31 99 GLY A C 1
ATOM 782 O O . GLY A 1 99 ? -0.737 -1.156 -10.665 1.00 90.31 99 GLY A O 1
ATOM 783 N N . LYS A 1 100 ? -0.860 -2.298 -12.616 1.00 88.56 100 LYS A N 1
ATOM 784 C CA . LYS A 1 100 ? -0.263 -1.272 -13.476 1.00 88.56 100 LYS A CA 1
ATOM 785 C C . LYS A 1 100 ? -1.281 -0.348 -14.158 1.00 88.56 100 LYS A C 1
ATOM 787 O O . LYS A 1 100 ? -0.902 0.495 -14.960 1.00 88.56 100 LYS A O 1
ATOM 792 N N . PHE A 1 101 ? -2.572 -0.483 -13.844 1.00 88.31 101 PHE A N 1
ATOM 793 C CA . PHE A 1 101 ? -3.661 0.229 -14.529 1.00 88.31 101 PHE A CA 1
ATOM 794 C C . PHE A 1 101 ? -3.894 1.664 -14.030 1.00 88.31 101 PHE A C 1
ATOM 796 O O . PHE A 1 101 ? -4.802 2.351 -14.488 1.00 88.31 101 PHE A O 1
ATOM 803 N N . SER A 1 102 ? -3.112 2.135 -13.059 1.00 88.25 102 SER A N 1
ATOM 804 C CA . SER A 1 102 ? -3.161 3.526 -12.587 1.00 88.25 102 SER A CA 1
ATOM 805 C C . SER A 1 102 ? -1.744 4.067 -12.356 1.00 88.25 102 SER A C 1
ATOM 807 O O . SER A 1 102 ? -1.348 4.302 -11.201 1.00 88.25 102 SER A O 1
ATOM 809 N N . PRO A 1 103 ? -0.951 4.198 -13.439 1.00 90.69 103 PRO A N 1
ATOM 810 C CA . PRO A 1 103 ? 0.411 4.705 -13.364 1.00 90.69 103 PRO A CA 1
ATOM 811 C C . PRO A 1 103 ? 0.419 6.207 -13.051 1.00 90.69 103 PRO A C 1
ATOM 813 O O . PRO A 1 103 ? -0.483 6.942 -13.444 1.00 90.69 103 PRO A O 1
ATOM 816 N N . ILE A 1 104 ? 1.451 6.660 -12.340 1.00 88.38 104 ILE A N 1
ATOM 817 C CA . ILE A 1 104 ? 1.793 8.086 -12.225 1.00 88.38 104 ILE A CA 1
ATOM 818 C C . ILE A 1 104 ? 2.577 8.526 -13.461 1.00 88.38 104 ILE A C 1
ATOM 820 O O . ILE A 1 104 ? 2.383 9.634 -13.949 1.00 88.38 104 ILE A O 1
ATOM 824 N N . THR A 1 105 ? 3.452 7.655 -13.968 1.00 87.94 105 THR A N 1
ATOM 825 C CA . THR A 1 105 ? 4.256 7.901 -15.167 1.00 87.94 105 THR A CA 1
ATOM 826 C C . THR A 1 105 ? 4.181 6.726 -16.133 1.00 87.94 105 THR A C 1
ATOM 828 O O . THR A 1 105 ? 4.124 5.567 -15.719 1.00 87.94 105 THR A O 1
ATOM 831 N N . ILE A 1 106 ? 4.204 7.038 -17.426 1.00 89.50 106 ILE A N 1
ATOM 832 C CA . ILE A 1 106 ? 4.261 6.068 -18.527 1.00 89.50 106 ILE A CA 1
ATOM 833 C C . ILE A 1 106 ? 5.663 5.950 -19.138 1.00 89.50 106 ILE A C 1
ATOM 835 O O . ILE A 1 106 ? 5.835 5.289 -20.157 1.00 89.50 106 ILE A O 1
ATOM 839 N N . ALA A 1 107 ? 6.666 6.593 -18.536 1.00 86.44 107 ALA A N 1
ATOM 840 C CA . ALA A 1 107 ? 8.031 6.579 -19.040 1.00 86.44 107 ALA A CA 1
ATOM 841 C C . ALA A 1 107 ? 8.656 5.178 -18.986 1.00 86.44 107 ALA A C 1
ATOM 843 O O . ALA A 1 107 ? 8.446 4.418 -18.041 1.00 86.44 107 ALA A O 1
ATOM 844 N N . ASN A 1 108 ? 9.504 4.856 -19.962 1.00 80.88 108 ASN A N 1
ATOM 845 C CA . ASN A 1 108 ? 10.186 3.557 -20.052 1.00 80.88 108 ASN A CA 1
ATOM 846 C C . ASN A 1 108 ? 11.465 3.464 -19.196 1.00 80.88 108 ASN A C 1
ATOM 848 O O . ASN A 1 108 ? 12.223 2.506 -19.311 1.00 80.88 108 ASN A O 1
ATOM 852 N N . ASN A 1 109 ? 11.716 4.449 -18.332 1.00 85.38 109 ASN A N 1
ATOM 853 C CA . ASN A 1 109 ? 12.897 4.514 -17.477 1.00 85.38 109 ASN A CA 1
ATOM 854 C C . ASN A 1 109 ? 12.625 3.898 -16.092 1.00 85.38 109 ASN A C 1
ATOM 856 O O . ASN A 1 109 ? 11.659 4.263 -15.418 1.00 85.38 109 ASN A O 1
ATOM 860 N N . ALA A 1 110 ? 13.507 3.007 -15.630 1.00 84.25 110 ALA A N 1
ATOM 861 C CA . ALA A 1 110 ? 13.369 2.307 -14.349 1.00 84.25 110 ALA A CA 1
ATOM 862 C C . ALA A 1 110 ? 13.307 3.259 -13.139 1.00 84.25 110 ALA A C 1
ATOM 864 O O . ALA A 1 110 ? 12.558 3.010 -12.189 1.00 84.25 110 ALA A O 1
ATOM 865 N N . THR A 1 111 ? 14.058 4.363 -13.184 1.00 85.31 111 THR A N 1
ATOM 866 C CA . THR A 1 111 ? 14.085 5.370 -12.112 1.00 85.31 111 THR A CA 1
ATOM 867 C C . THR A 1 111 ? 12.742 6.082 -11.982 1.00 85.31 111 THR A C 1
ATOM 869 O O . THR A 1 111 ? 12.239 6.264 -10.877 1.00 85.31 111 THR A O 1
ATOM 872 N N . GLU A 1 112 ? 12.112 6.431 -13.102 1.00 85.44 112 GLU A N 1
ATOM 873 C CA . GLU A 1 112 ? 10.802 7.091 -13.107 1.00 85.44 112 GLU A CA 1
ATOM 874 C C . GLU A 1 112 ? 9.682 6.115 -12.733 1.00 85.44 112 GLU A C 1
ATOM 876 O O . GLU A 1 112 ? 8.797 6.442 -11.941 1.00 85.44 112 GLU A O 1
ATOM 881 N N . GLN A 1 113 ? 9.773 4.870 -13.207 1.00 86.88 113 GLN A N 1
ATOM 882 C CA . GLN A 1 113 ? 8.860 3.784 -12.841 1.00 86.88 113 GLN A CA 1
ATOM 883 C C . GLN A 1 113 ? 8.862 3.478 -11.335 1.00 86.88 113 GLN A C 1
ATOM 885 O O . GLN A 1 113 ? 7.885 2.932 -10.820 1.00 86.88 113 GLN A O 1
ATOM 890 N N . ALA A 1 114 ? 9.902 3.865 -10.586 1.00 86.81 114 ALA A N 1
ATOM 891 C CA . ALA A 1 114 ? 9.915 3.722 -9.131 1.00 86.81 114 ALA A CA 1
ATOM 892 C C . ALA A 1 114 ? 8.752 4.461 -8.450 1.00 86.81 114 ALA A C 1
ATOM 894 O O . ALA A 1 114 ? 8.206 3.958 -7.468 1.00 86.81 114 ALA A O 1
ATOM 895 N N . ALA A 1 115 ? 8.299 5.590 -9.007 1.00 88.12 115 ALA A N 1
ATOM 896 C CA . ALA A 1 115 ? 7.124 6.304 -8.508 1.00 88.12 115 ALA A CA 1
ATOM 897 C C . ALA A 1 115 ? 5.826 5.486 -8.660 1.00 88.12 115 ALA A C 1
ATOM 899 O O . ALA A 1 115 ? 4.892 5.636 -7.869 1.00 88.12 115 ALA A O 1
ATOM 900 N N . ASN A 1 116 ? 5.759 4.584 -9.646 1.00 90.75 116 ASN A N 1
ATOM 901 C CA . ASN A 1 116 ? 4.600 3.719 -9.855 1.00 90.75 116 ASN A CA 1
ATOM 902 C C . ASN A 1 116 ? 4.500 2.628 -8.781 1.00 90.75 116 ASN A C 1
ATOM 904 O O . ASN A 1 116 ? 3.392 2.305 -8.345 1.00 90.75 116 ASN A O 1
ATOM 908 N N . ARG A 1 117 ? 5.640 2.126 -8.284 1.00 91.56 117 ARG A N 1
ATOM 909 C CA . ARG A 1 117 ? 5.704 1.150 -7.187 1.00 91.56 117 ARG A CA 1
ATOM 910 C C . ARG A 1 117 ? 5.355 1.813 -5.855 1.00 91.56 117 ARG A C 1
ATOM 912 O O . ARG A 1 117 ? 6.226 2.182 -5.068 1.00 91.56 117 ARG A O 1
ATOM 919 N N . ARG A 1 118 ? 4.067 1.910 -5.531 1.00 92.31 118 ARG A N 1
ATOM 920 C CA . ARG A 1 118 ? 3.589 2.581 -4.311 1.00 92.31 118 ARG A CA 1
ATOM 921 C C . ARG A 1 118 ? 2.360 1.914 -3.707 1.00 92.31 118 ARG A C 1
ATOM 923 O O . ARG A 1 118 ? 1.608 1.219 -4.385 1.00 92.31 118 ARG A O 1
ATOM 930 N N . VAL A 1 119 ? 2.136 2.214 -2.436 1.00 92.62 119 VAL A N 1
ATOM 931 C CA . VAL A 1 119 ? 0.864 2.018 -1.747 1.00 92.62 119 VAL A CA 1
ATOM 932 C C . VAL A 1 119 ? 0.294 3.388 -1.428 1.00 92.62 119 VAL A C 1
ATOM 934 O O . VAL A 1 119 ? 0.976 4.241 -0.864 1.00 92.62 119 VAL A O 1
ATOM 937 N N . GLU A 1 120 ? -0.952 3.622 -1.800 1.00 91.56 120 GLU A N 1
ATOM 938 C CA . GLU A 1 120 ? -1.660 4.847 -1.470 1.00 91.56 120 GLU A CA 1
ATOM 939 C C . GLU A 1 120 ? -2.558 4.617 -0.270 1.00 91.56 120 GLU A C 1
ATOM 941 O O . GLU A 1 120 ? -3.239 3.597 -0.168 1.00 91.56 120 GLU A O 1
ATOM 946 N N . ILE A 1 121 ? -2.569 5.595 0.627 1.00 90.75 121 ILE A N 1
ATOM 947 C CA . ILE A 1 121 ? -3.410 5.582 1.812 1.00 90.75 121 ILE A CA 1
ATOM 948 C C . ILE A 1 121 ? -4.328 6.794 1.779 1.00 90.75 121 ILE A C 1
ATOM 950 O O . ILE A 1 121 ? -3.881 7.921 1.536 1.00 90.75 121 ILE A O 1
ATOM 954 N N . ARG A 1 122 ? -5.621 6.557 2.013 1.00 89.00 122 ARG A N 1
ATOM 955 C CA . ARG A 1 122 ? -6.648 7.605 2.082 1.00 89.00 122 ARG A CA 1
ATOM 956 C C . ARG A 1 122 ? -7.583 7.337 3.253 1.00 89.00 122 ARG A C 1
ATOM 958 O O . ARG A 1 122 ? -8.124 6.239 3.358 1.00 89.00 122 ARG A O 1
ATOM 965 N N . MET A 1 123 ? -7.833 8.347 4.083 1.00 88.94 123 MET A N 1
ATOM 966 C CA . MET A 1 123 ? -8.864 8.268 5.120 1.00 88.94 123 MET A CA 1
ATOM 967 C C . MET A 1 123 ? -10.141 8.961 4.654 1.00 88.94 123 MET A C 1
ATOM 969 O O . MET A 1 123 ? -10.107 10.105 4.187 1.00 88.94 123 MET A O 1
ATOM 973 N N . ARG A 1 124 ? -11.280 8.275 4.782 1.00 88.38 124 ARG A N 1
ATOM 974 C CA . ARG A 1 124 ? -12.600 8.785 4.382 1.00 88.38 124 ARG A CA 1
ATOM 975 C C . ARG A 1 124 ? -13.633 8.507 5.466 1.00 88.38 124 ARG A C 1
ATOM 977 O O . ARG A 1 124 ? -13.618 7.440 6.058 1.00 88.38 124 ARG A O 1
ATOM 984 N N . LYS A 1 125 ? -14.558 9.443 5.690 1.00 87.31 125 LYS A N 1
ATOM 985 C CA . LYS A 1 125 ? -15.724 9.234 6.574 1.00 87.31 125 LYS A CA 1
ATOM 986 C C . LYS A 1 125 ? -16.797 8.360 5.926 1.00 87.31 125 LYS A C 1
ATOM 988 O O . LYS A 1 125 ? -17.606 7.753 6.616 1.00 87.31 125 LYS A O 1
ATOM 993 N N . THR A 1 126 ? -16.817 8.311 4.595 1.00 82.81 126 THR A N 1
ATOM 994 C CA . THR A 1 126 ? -17.802 7.530 3.857 1.00 82.81 126 THR A CA 1
ATOM 995 C C . THR A 1 126 ? -17.496 6.037 3.975 1.00 82.81 126 THR A C 1
ATOM 997 O O . THR A 1 126 ? -16.360 5.626 3.706 1.00 82.81 126 THR A O 1
ATOM 1000 N N . PRO A 1 127 ? -18.487 5.215 4.366 1.00 76.56 127 PRO A N 1
ATOM 1001 C CA . PRO A 1 127 ? -18.312 3.776 4.386 1.00 76.56 127 PRO A CA 1
ATOM 1002 C C . PRO A 1 127 ? -18.093 3.248 2.961 1.00 76.56 127 PRO A C 1
ATOM 1004 O O . PRO A 1 127 ? -18.618 3.816 1.998 1.00 76.56 127 PRO A O 1
ATOM 1007 N N . PRO A 1 128 ? -17.334 2.154 2.805 1.00 75.62 128 PRO A N 1
ATOM 1008 C CA . PRO A 1 128 ? -17.224 1.462 1.530 1.00 75.62 128 PRO A CA 1
ATOM 1009 C C . PRO A 1 128 ? -18.596 0.920 1.123 1.00 75.62 128 PRO A C 1
ATOM 1011 O O . PRO A 1 128 ? -19.273 0.268 1.922 1.00 75.62 128 PRO A O 1
ATOM 1014 N N . THR A 1 129 ? -18.986 1.169 -0.126 1.00 80.12 129 THR A N 1
ATOM 1015 C CA . THR A 1 129 ? -20.133 0.497 -0.757 1.00 80.12 129 THR A CA 1
ATOM 1016 C C . THR A 1 129 ? -19.869 -1.012 -0.795 1.00 80.12 129 THR A C 1
ATOM 1018 O O . THR A 1 129 ? -18.709 -1.414 -0.862 1.00 80.12 129 THR A O 1
ATOM 1021 N N . GLU A 1 130 ? -20.904 -1.856 -0.787 1.00 73.88 130 GLU A N 1
ATOM 1022 C CA . GLU A 1 130 ? -20.752 -3.324 -0.815 1.00 73.88 130 GLU A CA 1
ATOM 1023 C C . GLU A 1 130 ? -19.818 -3.803 -1.934 1.00 73.88 130 GLU A C 1
ATOM 1025 O O . GLU A 1 130 ? -18.870 -4.551 -1.705 1.00 73.88 130 GLU A O 1
ATOM 1030 N N . GLU A 1 131 ? -19.950 -3.239 -3.130 1.00 72.00 131 GLU A N 1
ATOM 1031 C CA . GLU A 1 131 ? -19.071 -3.572 -4.249 1.00 72.00 131 GLU A CA 1
ATOM 1032 C C . GLU A 1 131 ? -17.596 -3.149 -4.058 1.00 72.00 131 GLU A C 1
ATOM 1034 O O . GLU A 1 131 ? -16.712 -3.593 -4.795 1.00 72.00 131 GLU A O 1
ATOM 1039 N N . GLN A 1 132 ? -17.327 -2.211 -3.147 1.00 69.44 132 GLN A N 1
ATOM 1040 C CA . GLN A 1 132 ? -15.986 -1.740 -2.801 1.00 69.44 132 GLN A CA 1
ATOM 1041 C C . GLN A 1 132 ? -15.368 -2.552 -1.655 1.00 69.44 132 GLN A C 1
ATOM 1043 O O . GLN A 1 132 ? -14.149 -2.502 -1.495 1.00 69.44 132 GLN A O 1
ATOM 1048 N N . ARG A 1 133 ? -16.187 -3.277 -0.877 1.00 62.31 133 ARG A N 1
ATOM 1049 C CA . ARG A 1 133 ? -15.750 -4.187 0.196 1.00 62.31 133 ARG A CA 1
ATOM 1050 C C . ARG A 1 133 ? -15.201 -5.497 -0.352 1.00 62.31 133 ARG A C 1
ATOM 1052 O O . ARG A 1 133 ? -14.324 -6.095 0.267 1.00 62.31 133 ARG A O 1
ATOM 1059 N N . VAL A 1 134 ? -15.685 -5.924 -1.516 1.00 59.09 134 VAL A N 1
ATOM 1060 C CA . VAL A 1 134 ? -15.127 -7.080 -2.212 1.00 59.09 134 VAL A CA 1
ATOM 1061 C C . VAL A 1 134 ? -13.725 -6.709 -2.701 1.00 59.09 134 VAL A C 1
ATOM 1063 O O . VAL A 1 134 ? -13.571 -5.808 -3.529 1.00 59.09 134 VAL A O 1
ATOM 1066 N N . ILE A 1 135 ? -12.702 -7.430 -2.223 1.00 55.50 135 ILE A N 1
ATOM 1067 C CA . ILE A 1 135 ? -11.318 -7.407 -2.741 1.00 55.50 135 ILE A CA 1
ATOM 1068 C C . ILE A 1 135 ? -11.301 -8.112 -4.114 1.00 55.50 135 ILE A C 1
ATOM 1070 O O . ILE A 1 135 ? -10.506 -9.001 -4.391 1.00 55.50 135 ILE A O 1
ATOM 1074 N N . ALA A 1 136 ? -12.265 -7.787 -4.974 1.00 48.44 136 ALA A N 1
ATOM 1075 C CA . ALA A 1 136 ? -12.295 -8.279 -6.331 1.00 48.44 136 ALA A CA 1
ATOM 1076 C C . ALA A 1 136 ? -11.246 -7.495 -7.126 1.00 48.44 136 ALA A C 1
ATOM 1078 O O . ALA A 1 136 ? -11.137 -6.274 -6.945 1.00 48.44 136 ALA A O 1
ATOM 1079 N N . PRO A 1 137 ? -10.505 -8.155 -8.029 1.00 48.16 137 PRO A N 1
ATOM 1080 C CA . PRO A 1 137 ? -9.678 -7.477 -9.011 1.00 48.16 137 PRO A CA 1
ATOM 1081 C C . PRO A 1 137 ? -10.580 -6.605 -9.890 1.00 48.16 137 PRO A C 1
ATOM 1083 O O . PRO A 1 137 ? -11.080 -7.030 -10.928 1.00 48.16 137 PRO A O 1
ATOM 1086 N N . ARG A 1 138 ? -10.819 -5.355 -9.487 1.00 47.91 138 ARG A N 1
ATOM 1087 C CA . ARG A 1 138 ? -11.344 -4.364 -10.415 1.00 47.91 138 ARG A CA 1
ATOM 1088 C C . ARG A 1 138 ? -10.182 -4.043 -11.341 1.00 47.91 138 ARG A C 1
ATOM 1090 O O . ARG A 1 138 ? -9.275 -3.312 -10.950 1.00 47.91 138 ARG A O 1
ATOM 1097 N N . LYS A 1 139 ? -10.217 -4.564 -12.576 1.00 36.97 139 LYS A N 1
ATOM 1098 C CA . LYS A 1 139 ? -9.581 -3.854 -13.695 1.00 36.97 139 LYS A CA 1
ATOM 1099 C C . LYS A 1 139 ? -9.993 -2.400 -13.519 1.00 36.97 139 LYS A C 1
ATOM 1101 O O . LYS A 1 139 ? -11.194 -2.139 -13.404 1.00 36.97 139 LYS A O 1
ATOM 1106 N N . ALA A 1 140 ? -9.030 -1.493 -13.369 1.00 38.12 140 ALA A N 1
ATOM 1107 C CA . ALA A 1 140 ? -9.351 -0.084 -13.247 1.00 38.12 140 ALA A CA 1
ATOM 1108 C C . ALA A 1 140 ? -10.210 0.258 -14.466 1.00 38.12 140 ALA A C 1
ATOM 1110 O O . ALA A 1 140 ? -9.738 0.208 -15.599 1.00 38.12 140 ALA A O 1
ATOM 1111 N N . THR A 1 141 ? -11.504 0.490 -14.252 1.00 29.42 141 THR A N 1
ATOM 1112 C CA . THR A 1 141 ? -12.314 1.132 -15.271 1.00 29.42 141 THR A CA 1
ATOM 1113 C C . THR A 1 141 ? -11.700 2.508 -15.375 1.00 29.42 141 THR A C 1
ATOM 1115 O O . THR A 1 141 ? -11.795 3.304 -14.440 1.00 29.42 141 THR A O 1
ATOM 1118 N N . VAL A 1 142 ? -10.958 2.705 -16.464 1.00 32.44 142 VAL A N 1
ATOM 1119 C CA . VAL A 1 142 ? -10.634 4.011 -17.014 1.00 32.44 142 VAL A CA 1
ATOM 1120 C C . VAL A 1 142 ? -11.905 4.826 -16.833 1.00 32.44 142 VAL A C 1
ATOM 1122 O O . VAL A 1 142 ? -12.940 4.474 -17.399 1.00 32.44 142 VAL A O 1
ATOM 1125 N N . ILE A 1 143 ? -11.866 5.853 -15.982 1.00 34.41 143 ILE A N 1
ATOM 1126 C CA . ILE A 1 143 ? -12.810 6.949 -16.143 1.00 34.41 143 ILE A CA 1
ATOM 1127 C C . ILE A 1 143 ? -12.429 7.478 -17.518 1.00 34.41 143 ILE A C 1
ATOM 1129 O O . ILE A 1 143 ? -11.454 8.211 -17.652 1.00 34.41 143 ILE A O 1
ATOM 1133 N N . GLN A 1 144 ? -13.093 6.962 -18.554 1.00 32.72 144 GLN A N 1
ATOM 1134 C CA . GLN A 1 144 ? -13.154 7.664 -19.810 1.00 32.72 144 GLN A CA 1
ATOM 1135 C C . GLN A 1 144 ? -13.764 8.994 -19.394 1.00 32.72 144 GLN A C 1
ATOM 1137 O O . GLN A 1 144 ? -14.900 9.043 -18.916 1.00 32.72 144 GLN A O 1
ATOM 1142 N N . GLU A 1 145 ? -12.972 10.060 -19.485 1.00 39.34 145 GLU A N 1
ATOM 1143 C CA . GLU A 1 145 ? -13.568 11.353 -19.774 1.00 39.34 145 GLU A CA 1
ATOM 1144 C C . GLU A 1 145 ? -14.591 11.102 -20.889 1.00 39.34 145 GLU A C 1
ATOM 1146 O O . GLU A 1 145 ? -14.299 10.307 -21.796 1.00 39.34 145 GLU A O 1
ATOM 1151 N N . PRO A 1 146 ? -15.815 11.651 -20.788 1.00 36.72 146 PRO A N 1
ATOM 1152 C CA . PRO A 1 146 ? -16.792 11.451 -21.844 1.00 36.72 146 PRO A CA 1
ATOM 1153 C C . PRO A 1 146 ? -16.107 11.777 -23.177 1.00 36.72 146 PRO A C 1
ATOM 1155 O O . PRO A 1 146 ? -15.332 12.740 -23.223 1.00 36.72 146 PRO A O 1
ATOM 1158 N N . PRO A 1 147 ? -16.329 10.974 -24.235 1.00 38.34 147 PRO A N 1
ATOM 1159 C CA . PRO A 1 147 ? -15.797 11.314 -25.545 1.00 38.34 147 PRO A CA 1
ATOM 1160 C C . PRO A 1 147 ? -16.179 12.770 -25.827 1.00 38.34 147 PRO A C 1
ATOM 1162 O O . PRO A 1 147 ? -17.296 13.159 -25.461 1.00 38.34 147 PRO A O 1
ATOM 1165 N N . PRO A 1 148 ? -15.287 13.597 -26.406 1.00 37.69 148 PRO A N 1
ATOM 1166 C CA . PRO A 1 148 ? -15.677 14.942 -26.780 1.00 37.69 148 PRO A CA 1
ATOM 1167 C C . PRO A 1 148 ? -16.933 14.807 -27.631 1.00 37.69 148 PRO A C 1
ATOM 1169 O O . PRO A 1 148 ? -16.921 14.134 -28.663 1.00 37.69 148 PRO A O 1
ATOM 1172 N N . THR A 1 149 ? -18.037 15.364 -27.130 1.00 36.12 149 THR A N 1
ATOM 1173 C CA . THR A 1 149 ? -19.280 15.492 -27.874 1.00 36.12 149 THR A CA 1
ATOM 1174 C C . THR A 1 149 ? -18.902 16.031 -29.240 1.00 36.12 149 THR A C 1
ATOM 1176 O O . THR A 1 149 ? -18.365 17.134 -29.345 1.00 36.12 149 THR A O 1
ATOM 1179 N N . ALA A 1 150 ? -19.127 15.216 -30.268 1.00 37.75 150 ALA A N 1
ATOM 1180 C CA . ALA A 1 150 ? -19.029 15.632 -31.648 1.00 37.75 150 ALA A CA 1
ATOM 1181 C C . ALA A 1 150 ? -20.095 16.708 -31.866 1.00 37.75 150 ALA A C 1
ATOM 1183 O O . ALA A 1 150 ? -21.247 16.422 -32.183 1.00 37.75 150 ALA A O 1
ATOM 1184 N N . THR A 1 151 ? -19.723 17.962 -31.631 1.00 36.56 151 THR A N 1
ATOM 1185 C CA . THR A 1 151 ? -20.408 19.086 -32.246 1.00 36.56 151 THR A CA 1
ATOM 1186 C C . THR A 1 151 ? -20.096 18.981 -33.729 1.00 36.56 151 THR A C 1
ATOM 1188 O O . THR A 1 151 ? -18.938 19.082 -34.130 1.00 36.56 151 THR A O 1
ATOM 1191 N N . ALA A 1 152 ? -21.129 18.701 -34.520 1.00 37.06 152 ALA A N 1
ATOM 1192 C CA . ALA A 1 152 ? -21.068 18.719 -35.969 1.00 37.06 152 ALA A CA 1
ATOM 1193 C C . ALA A 1 152 ? -20.472 20.055 -36.442 1.00 37.06 152 ALA A C 1
ATOM 1195 O O . ALA A 1 152 ? -21.022 21.123 -36.175 1.00 37.06 152 ALA A O 1
ATOM 1196 N N . ILE A 1 153 ? -19.334 19.968 -37.123 1.00 43.75 153 ILE A N 1
ATOM 1197 C CA . ILE A 1 153 ? -18.779 21.028 -37.961 1.00 43.75 153 ILE A CA 1
ATOM 1198 C C . ILE A 1 153 ? -19.232 20.669 -39.386 1.00 43.75 153 ILE A C 1
ATOM 1200 O O . ILE A 1 153 ? -19.134 19.492 -39.744 1.00 43.75 153 ILE A O 1
ATOM 1204 N N . PRO A 1 154 ? -19.809 21.605 -40.159 1.00 38.59 154 PRO A N 1
ATOM 1205 C CA . PRO A 1 154 ? -20.356 21.293 -41.470 1.00 38.59 154 PRO A CA 1
ATOM 1206 C C . PRO A 1 154 ? -19.268 20.902 -42.478 1.00 38.59 154 PRO A C 1
ATOM 1208 O O . PRO A 1 154 ? -18.133 21.364 -42.411 1.00 38.59 154 PRO A O 1
ATOM 1211 N N . GLU A 1 155 ? -19.698 20.023 -43.376 1.00 50.00 155 GLU A N 1
ATOM 1212 C CA . GLU A 1 155 ? -19.078 19.476 -44.584 1.00 50.00 155 GLU A CA 1
ATOM 1213 C C . GLU A 1 155 ? -18.273 20.520 -45.387 1.00 50.00 155 GLU A C 1
ATOM 1215 O O . GLU A 1 155 ? -18.821 21.540 -45.803 1.00 50.00 155 GLU A O 1
ATOM 1220 N N . GLU A 1 156 ? -16.983 20.254 -45.619 1.00 43.91 156 GLU A N 1
ATOM 1221 C CA . GLU A 1 156 ? -16.161 20.972 -46.600 1.00 43.91 156 GLU A CA 1
ATOM 1222 C C . GLU A 1 156 ? -15.306 19.956 -47.385 1.00 43.91 156 GLU A C 1
ATOM 1224 O O . GLU A 1 156 ? -14.786 18.982 -46.841 1.00 43.91 156 GLU A O 1
ATOM 1229 N N . GLU A 1 157 ? -15.291 20.170 -48.695 1.00 42.16 157 GLU A N 1
ATOM 1230 C CA . GLU A 1 157 ? -15.050 19.258 -49.816 1.00 42.16 157 GLU A CA 1
ATOM 1231 C C . GLU A 1 157 ? -13.574 18.818 -49.965 1.00 42.16 157 GLU A C 1
ATOM 1233 O O . GLU A 1 157 ? -12.646 19.602 -49.759 1.00 42.16 157 GLU A O 1
ATOM 1238 N N . GLU A 1 158 ? -13.343 17.553 -50.340 1.00 53.00 158 GLU A N 1
ATOM 1239 C CA . GLU A 1 158 ? -12.011 16.994 -50.629 1.00 53.00 158 GLU A CA 1
ATOM 1240 C C . GLU A 1 158 ? -11.359 17.658 -51.861 1.00 53.00 158 GLU A C 1
ATOM 1242 O O . GLU A 1 158 ? -12.002 17.748 -52.908 1.00 53.00 158 GLU A O 1
ATOM 1247 N N . PRO A 1 159 ? -10.058 18.010 -51.842 1.00 37.16 159 PRO A N 1
ATOM 1248 C CA . PRO A 1 159 ? -9.311 18.185 -53.080 1.00 37.16 159 PRO A CA 1
ATOM 1249 C C . PRO A 1 159 ? -8.611 16.880 -53.494 1.00 37.16 159 PRO A C 1
ATOM 1251 O O . PRO A 1 159 ? -7.827 16.294 -52.745 1.00 37.16 159 PRO A O 1
ATOM 1254 N N . GLU A 1 160 ? -8.885 16.458 -54.730 1.00 47.12 160 GLU A N 1
ATOM 1255 C CA . GLU A 1 160 ? -8.297 15.299 -55.411 1.00 47.12 160 GLU A CA 1
ATOM 1256 C C . GLU A 1 160 ? -6.748 15.292 -55.457 1.00 47.12 160 GLU A C 1
ATOM 1258 O O . GLU A 1 160 ? -6.103 16.347 -55.473 1.00 47.12 160 GLU A O 1
ATOM 1263 N N . PRO A 1 161 ? -6.115 14.105 -55.565 1.00 45.09 161 PRO A N 1
ATOM 1264 C CA . PRO A 1 161 ? -4.660 13.976 -55.597 1.00 45.09 161 PRO A CA 1
ATOM 1265 C C . PRO A 1 161 ? -4.057 14.439 -56.940 1.00 45.09 161 PRO A C 1
ATOM 1267 O O . PRO A 1 161 ? -4.476 13.966 -58.003 1.00 45.09 161 PRO A O 1
ATOM 1270 N N . PRO A 1 162 ? -3.008 15.286 -56.956 1.00 44.81 162 PRO A N 1
ATOM 1271 C CA . PRO A 1 162 ? -2.343 15.629 -58.206 1.00 44.81 162 PRO A CA 1
ATOM 1272 C C . PRO A 1 162 ? -1.458 14.482 -58.728 1.00 44.81 162 PRO A C 1
ATOM 1274 O O . PRO A 1 162 ? -0.690 13.848 -58.004 1.00 44.81 162 PRO A O 1
ATOM 1277 N N . LYS A 1 163 ? -1.583 14.246 -60.040 1.00 40.59 163 LYS A N 1
ATOM 1278 C CA . LYS A 1 163 ? -0.892 13.233 -60.854 1.00 40.59 163 LYS A CA 1
ATOM 1279 C C . LYS A 1 163 ? 0.620 13.478 -60.965 1.00 40.59 163 LYS A C 1
ATOM 1281 O O . LYS A 1 163 ? 1.093 14.611 -60.974 1.00 40.59 163 LYS A O 1
ATOM 1286 N N . ALA A 1 164 ? 1.357 12.380 -61.138 1.00 36.94 164 ALA A N 1
ATOM 1287 C CA . ALA A 1 164 ? 2.803 12.323 -61.332 1.00 36.94 164 ALA A CA 1
ATOM 1288 C C . ALA A 1 164 ? 3.308 13.143 -62.537 1.00 36.94 164 ALA A C 1
ATOM 1290 O O . ALA A 1 164 ? 2.792 13.015 -63.648 1.00 36.94 164 ALA A O 1
ATOM 1291 N N . ILE A 1 165 ? 4.395 13.897 -62.333 1.00 37.09 165 ILE A N 1
ATOM 1292 C CA . ILE A 1 165 ? 5.241 14.450 -63.399 1.00 37.09 165 ILE A CA 1
ATOM 1293 C C . ILE A 1 165 ? 6.671 13.936 -63.188 1.00 37.09 165 ILE A C 1
ATOM 1295 O O . ILE A 1 165 ? 7.286 14.150 -62.146 1.00 37.09 165 ILE A O 1
ATOM 1299 N N . LEU A 1 166 ? 7.190 13.240 -64.200 1.00 47.16 166 LEU A N 1
ATOM 1300 C CA . LEU A 1 166 ? 8.556 12.728 -64.290 1.00 47.16 166 LEU A CA 1
ATOM 1301 C C . LEU A 1 166 ? 9.537 13.886 -64.544 1.00 47.16 166 LEU A C 1
ATOM 1303 O O . LEU A 1 166 ? 9.546 14.459 -65.633 1.00 47.16 166 LEU A O 1
ATOM 1307 N N . VAL A 1 167 ? 10.403 14.198 -63.575 1.00 41.16 167 VAL A N 1
ATOM 1308 C CA . VAL A 1 167 ? 11.519 15.146 -63.751 1.00 41.16 167 VAL A CA 1
ATOM 1309 C C . VAL A 1 167 ? 12.843 14.449 -63.419 1.00 41.16 167 VAL A C 1
ATOM 1311 O O . VAL A 1 167 ? 13.003 13.848 -62.361 1.00 41.16 167 VAL A O 1
ATOM 1314 N N . LYS A 1 168 ? 13.781 14.496 -64.373 1.00 34.03 168 LYS A N 1
ATOM 1315 C CA . LYS A 1 168 ? 15.117 13.872 -64.331 1.00 34.03 168 LYS A CA 1
ATOM 1316 C C . LYS A 1 168 ? 15.952 14.382 -63.138 1.00 34.03 168 LYS A C 1
ATOM 1318 O O . LYS A 1 168 ? 15.868 15.571 -62.825 1.00 34.03 168 LYS A O 1
ATOM 1323 N N . PRO A 1 169 ? 16.811 13.550 -62.518 1.00 36.22 169 PRO A N 1
ATOM 1324 C CA . PRO A 1 169 ? 17.555 13.950 -61.329 1.00 36.22 169 PRO A CA 1
ATOM 1325 C C . PRO A 1 169 ? 18.668 14.949 -61.673 1.00 36.22 169 PRO A C 1
ATOM 1327 O O . PRO A 1 169 ? 19.534 14.683 -62.509 1.00 36.22 169 PRO A O 1
ATOM 1330 N N . LYS A 1 170 ? 18.665 16.099 -60.993 1.00 33.56 170 LYS A N 1
ATOM 1331 C CA . LYS A 1 170 ? 19.774 17.060 -60.965 1.00 33.56 170 LYS A CA 1
ATOM 1332 C C . LYS A 1 170 ? 20.633 16.742 -59.734 1.00 33.56 170 LYS A C 1
ATOM 1334 O O . LYS A 1 170 ? 20.116 16.697 -58.623 1.00 33.56 170 LYS A O 1
ATOM 1339 N N . ARG A 1 171 ? 21.925 16.469 -59.959 1.00 38.00 171 ARG A N 1
ATOM 1340 C CA . ARG A 1 171 ? 22.965 16.212 -58.942 1.00 38.00 171 ARG A CA 1
ATOM 1341 C C . ARG A 1 171 ? 22.913 17.259 -57.824 1.00 38.00 171 ARG A C 1
ATOM 1343 O O . ARG A 1 171 ? 23.030 18.448 -58.117 1.00 38.00 171 ARG A O 1
ATOM 1350 N N . VAL A 1 172 ? 22.822 16.805 -56.577 1.00 43.84 172 VAL A N 1
ATOM 1351 C CA . VAL A 1 172 ? 23.100 17.619 -55.385 1.00 43.84 172 VAL A CA 1
ATOM 1352 C C . VAL A 1 172 ? 24.505 17.236 -54.882 1.00 43.84 172 VAL A C 1
ATOM 1354 O O . VAL A 1 172 ? 24.810 16.039 -54.887 1.00 43.84 172 VAL A O 1
ATOM 1357 N N . PRO A 1 173 ? 25.394 18.193 -54.554 1.00 40.00 173 PRO A N 1
ATOM 1358 C CA . PRO A 1 173 ? 26.774 17.909 -54.152 1.00 40.00 173 PRO A CA 1
ATOM 1359 C C . PRO A 1 173 ? 26.875 17.140 -52.829 1.00 40.00 173 PRO A C 1
ATOM 1361 O O . PRO A 1 173 ? 26.073 17.335 -51.924 1.00 40.00 173 PRO A O 1
ATOM 1364 N N . VAL A 1 174 ? 27.887 16.276 -52.755 1.00 47.34 174 VAL A N 1
ATOM 1365 C CA . VAL A 1 174 ? 28.288 15.487 -51.584 1.00 47.34 174 VAL A CA 1
ATOM 1366 C C . VAL A 1 174 ? 28.746 16.434 -50.471 1.00 47.34 174 VAL A C 1
ATOM 1368 O O . VAL A 1 174 ? 29.702 17.178 -50.672 1.00 47.34 174 VAL A O 1
ATOM 1371 N N . GLU A 1 175 ? 28.078 16.405 -49.317 1.00 47.53 175 GLU A N 1
ATOM 1372 C CA . GLU A 1 175 ? 28.625 16.962 -48.075 1.00 47.53 175 GLU A CA 1
ATOM 1373 C C . GLU A 1 175 ? 29.801 16.084 -47.621 1.00 47.53 175 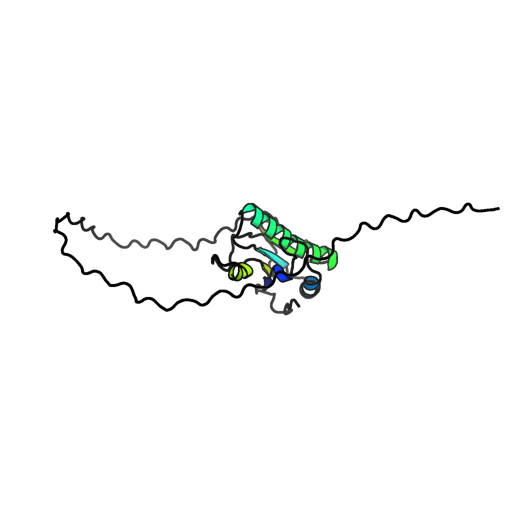GLU A C 1
ATOM 1375 O O . GLU A 1 175 ? 29.670 14.867 -47.474 1.00 47.53 175 GLU A O 1
ATOM 1380 N N . GLU A 1 176 ? 30.972 16.703 -47.468 1.00 53.84 176 GLU A N 1
ATOM 1381 C CA . GLU A 1 176 ? 32.198 16.061 -46.996 1.00 53.84 176 GLU A CA 1
ATOM 1382 C C . GLU A 1 176 ? 32.047 15.582 -45.539 1.00 53.84 176 GLU A C 1
ATOM 1384 O O . GLU A 1 176 ? 31.435 16.274 -44.720 1.00 53.84 176 GLU A O 1
ATOM 1389 N N . PRO A 1 177 ? 32.611 14.415 -45.176 1.00 57.16 177 PRO A N 1
ATOM 1390 C CA . PRO A 1 177 ? 32.575 13.944 -43.799 1.00 57.16 177 PRO A CA 1
ATOM 1391 C C . PRO A 1 177 ? 33.442 14.843 -42.897 1.00 57.16 177 PRO A C 1
ATOM 1393 O O . PRO A 1 177 ? 34.508 15.295 -43.326 1.00 57.16 177 PRO A O 1
ATOM 1396 N N . PRO A 1 178 ? 33.036 15.086 -41.637 1.00 61.00 178 PRO A N 1
ATOM 1397 C CA .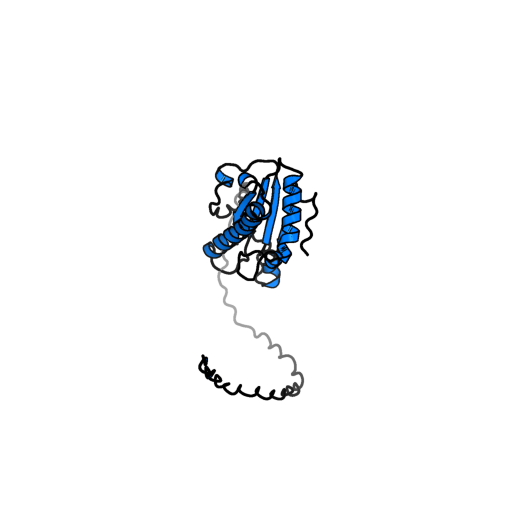 PRO A 1 178 ? 33.808 15.914 -40.718 1.00 61.00 178 PRO A CA 1
ATOM 1398 C C . PRO A 1 178 ? 35.193 15.302 -40.427 1.00 61.00 178 PRO A C 1
ATOM 1400 O O . PRO A 1 178 ? 35.356 14.076 -40.455 1.00 61.00 178 PRO A O 1
ATOM 1403 N N . PRO A 1 179 ? 36.208 16.140 -40.142 1.00 54.41 179 PRO A N 1
ATOM 1404 C CA . PRO A 1 179 ? 37.594 15.709 -40.055 1.00 54.41 179 PRO A CA 1
ATOM 1405 C C . PRO A 1 179 ? 37.859 14.798 -38.851 1.00 54.41 179 PRO A C 1
ATOM 1407 O O . PRO A 1 179 ? 37.331 14.970 -37.753 1.00 54.41 179 PRO A O 1
ATOM 1410 N N . ARG A 1 180 ? 38.749 13.836 -39.096 1.00 49.75 180 ARG A N 1
ATOM 1411 C CA . ARG A 1 180 ? 39.322 12.865 -38.163 1.00 49.75 180 ARG A CA 1
ATOM 1412 C C . ARG A 1 180 ? 39.922 13.558 -36.930 1.00 49.75 180 ARG A C 1
ATOM 1414 O O . ARG A 1 180 ? 40.932 14.248 -37.046 1.00 49.75 180 ARG A O 1
ATOM 1421 N N . ALA A 1 181 ? 39.331 13.330 -35.759 1.00 48.25 181 ALA A N 1
ATOM 1422 C CA . ALA A 1 181 ? 39.979 13.595 -34.477 1.00 48.25 181 ALA A CA 1
ATOM 1423 C C . ALA A 1 181 ? 41.023 12.498 -34.169 1.00 48.25 181 ALA A C 1
ATOM 1425 O O . ALA A 1 181 ? 40.918 11.369 -34.649 1.00 48.25 181 ALA A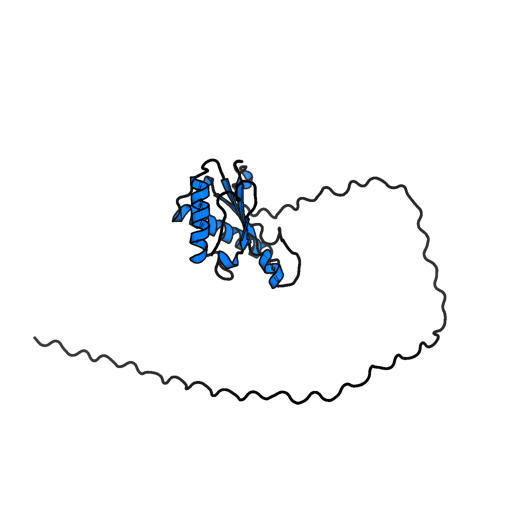 O 1
ATOM 1426 N N . ALA A 1 182 ? 42.056 12.895 -33.428 1.00 53.25 182 ALA A N 1
ATOM 1427 C CA . ALA A 1 182 ? 43.310 12.203 -33.123 1.00 53.25 182 ALA A CA 1
ATOM 1428 C C . ALA A 1 182 ? 43.163 10.802 -32.464 1.00 53.25 182 ALA A C 1
ATOM 1430 O O . ALA A 1 182 ? 42.066 10.443 -32.038 1.00 53.25 182 ALA A O 1
ATOM 1431 N N . PRO A 1 183 ? 44.248 9.996 -32.378 1.00 49.09 183 PRO A N 1
ATOM 1432 C CA . PRO A 1 183 ? 44.214 8.658 -31.789 1.00 49.09 183 PRO A CA 1
ATOM 1433 C C . PRO A 1 183 ? 43.826 8.737 -30.312 1.00 49.09 183 PRO A C 1
ATOM 1435 O O . PRO A 1 183 ? 44.389 9.536 -29.567 1.00 49.09 183 PRO A O 1
ATOM 1438 N N . VAL A 1 184 ? 42.875 7.903 -29.899 1.00 56.31 184 VAL A N 1
ATOM 1439 C CA . VAL A 1 184 ? 42.575 7.679 -28.484 1.00 56.31 184 VAL A CA 1
ATOM 1440 C C . VAL A 1 184 ? 43.700 6.811 -27.924 1.00 56.31 184 VAL A C 1
ATOM 1442 O O . VAL A 1 184 ? 43.989 5.747 -28.472 1.00 56.31 184 VAL A O 1
ATOM 1445 N N . GLU A 1 185 ? 44.372 7.324 -26.898 1.00 57.94 185 GLU A N 1
ATOM 1446 C CA . GLU A 1 185 ? 45.403 6.629 -26.130 1.00 57.94 185 GLU A CA 1
ATOM 1447 C C . GLU A 1 185 ? 44.842 5.347 -25.492 1.00 57.94 185 GLU A C 1
ATOM 1449 O O . GLU A 1 185 ? 43.653 5.252 -25.184 1.00 57.94 185 GLU A O 1
ATOM 1454 N N . GLU A 1 186 ? 45.717 4.353 -25.356 1.00 56.66 186 GLU A N 1
ATOM 1455 C CA . GLU A 1 186 ? 45.442 2.994 -24.890 1.00 56.66 186 GLU A CA 1
ATOM 1456 C C . GLU A 1 186 ? 44.681 2.950 -23.553 1.00 56.66 186 GLU A C 1
ATOM 1458 O O . GLU A 1 186 ? 44.959 3.703 -22.617 1.00 56.66 186 GLU A O 1
ATOM 1463 N N . GLU A 1 187 ? 43.729 2.019 -23.454 1.00 62.31 187 GLU A N 1
ATOM 1464 C CA . GLU A 1 187 ? 43.051 1.684 -22.201 1.00 62.31 187 GLU A CA 1
ATOM 1465 C C . GLU A 1 187 ? 44.077 1.214 -21.150 1.00 62.31 187 GLU A C 1
ATOM 1467 O O . GLU A 1 187 ? 44.899 0.343 -21.448 1.00 62.31 187 GLU A O 1
ATOM 1472 N N . PRO A 1 188 ? 44.038 1.708 -19.898 1.00 56.59 188 PRO A N 1
ATOM 1473 C CA . PRO A 1 188 ? 44.867 1.144 -18.847 1.00 56.59 188 PRO A CA 1
ATOM 1474 C C . PRO A 1 188 ? 44.352 -0.256 -18.488 1.00 56.59 188 PRO A C 1
ATOM 1476 O O . PRO A 1 188 ? 43.272 -0.422 -17.919 1.00 56.59 188 PRO A O 1
ATOM 1479 N N . THR A 1 189 ? 45.158 -1.272 -18.791 1.00 56.38 189 THR A N 1
ATOM 1480 C CA . THR A 1 189 ? 45.000 -2.639 -18.287 1.00 56.38 189 THR A CA 1
ATOM 1481 C C . THR A 1 189 ? 45.004 -2.632 -16.759 1.00 56.38 189 THR A C 1
ATOM 1483 O O . THR A 1 189 ? 46.018 -2.317 -16.133 1.00 56.38 189 THR A O 1
ATOM 1486 N N . PHE A 1 190 ? 43.874 -2.991 -16.151 1.00 59.75 190 PHE A N 1
ATOM 1487 C CA . PHE A 1 190 ? 43.802 -3.277 -14.720 1.00 59.75 190 PHE A CA 1
ATOM 1488 C C . PHE A 1 190 ? 44.610 -4.549 -14.407 1.00 59.75 190 PHE A C 1
ATOM 1490 O O . PHE A 1 190 ? 44.442 -5.547 -15.110 1.00 59.75 190 PHE A O 1
ATOM 1497 N N . PRO A 1 191 ? 45.464 -4.561 -13.365 1.00 66.75 191 PRO A N 1
ATOM 1498 C CA . PRO A 1 191 ? 46.104 -5.789 -12.918 1.00 66.75 191 PRO A CA 1
ATOM 1499 C C . PRO A 1 191 ? 45.055 -6.743 -12.333 1.00 66.75 191 PRO A C 1
ATOM 1501 O O . PRO A 1 191 ? 44.208 -6.350 -11.529 1.00 66.75 191 PRO A O 1
ATOM 1504 N N . GLU A 1 192 ? 45.129 -7.999 -12.758 1.00 63.72 192 GLU A N 1
ATOM 1505 C CA . GLU A 1 192 ? 44.308 -9.110 -12.282 1.00 63.72 192 GLU A CA 1
ATOM 1506 C C . GLU A 1 192 ? 44.536 -9.312 -10.771 1.00 63.72 192 GLU A C 1
ATOM 1508 O O . GLU A 1 192 ? 45.670 -9.447 -10.304 1.00 63.72 192 GLU A O 1
ATOM 1513 N N . LEU A 1 193 ? 43.457 -9.266 -9.984 1.00 71.94 193 LEU A N 1
ATOM 1514 C CA . LEU A 1 193 ? 43.495 -9.579 -8.553 1.00 71.94 193 LEU A CA 1
ATOM 1515 C C . LEU A 1 193 ? 43.846 -11.068 -8.381 1.00 71.94 193 LEU A C 1
ATOM 1517 O O . LEU A 1 193 ? 43.263 -11.891 -9.085 1.00 71.94 193 LEU A O 1
ATOM 1521 N N . PRO A 1 194 ? 44.746 -11.447 -7.454 1.00 73.44 194 PRO A N 1
ATOM 1522 C CA . PRO A 1 194 ? 45.047 -12.853 -7.226 1.00 73.44 194 PRO A CA 1
ATOM 1523 C C . PRO A 1 194 ? 43.818 -13.584 -6.676 1.00 73.44 194 PRO A C 1
ATOM 1525 O O . PRO A 1 194 ? 43.138 -13.085 -5.772 1.00 73.44 194 PRO A O 1
ATOM 1528 N N . ASP A 1 195 ? 43.570 -14.781 -7.208 1.00 71.19 195 ASP A N 1
ATOM 1529 C CA . ASP A 1 195 ? 42.515 -15.678 -6.747 1.00 71.19 195 ASP A CA 1
ATOM 1530 C C . ASP A 1 195 ? 42.601 -15.906 -5.226 1.00 71.19 195 ASP A C 1
ATOM 1532 O O . ASP A 1 195 ? 43.693 -16.136 -4.687 1.00 71.19 195 ASP A O 1
ATOM 1536 N N . PRO A 1 196 ? 41.468 -15.884 -4.499 1.00 73.31 196 PRO A N 1
ATOM 1537 C CA . PRO A 1 196 ? 41.471 -16.201 -3.081 1.00 73.31 196 PRO A CA 1
ATOM 1538 C C . PRO A 1 196 ? 41.921 -17.657 -2.864 1.00 73.31 196 PRO A C 1
ATOM 1540 O O . PRO A 1 196 ? 41.560 -18.545 -3.645 1.00 73.31 196 PRO A O 1
ATOM 1543 N N . PRO A 1 197 ? 42.676 -17.947 -1.787 1.00 70.88 197 PRO A N 1
ATOM 1544 C CA . PRO A 1 197 ? 43.138 -19.298 -1.516 1.00 70.88 197 PRO A CA 1
ATOM 1545 C C . PRO A 1 197 ? 41.943 -20.237 -1.337 1.00 70.88 197 PRO A C 1
ATOM 1547 O O . PRO A 1 197 ? 41.032 -19.992 -0.544 1.00 70.88 197 PRO A O 1
ATOM 1550 N N . ARG A 1 198 ? 41.969 -21.340 -2.088 1.00 66.06 198 ARG A N 1
ATOM 1551 C CA . ARG A 1 198 ? 40.997 -22.430 -2.007 1.00 66.06 198 ARG A CA 1
ATOM 1552 C C . ARG A 1 198 ? 40.944 -22.938 -0.565 1.00 66.06 198 ARG A C 1
ATOM 1554 O O . ARG A 1 198 ? 41.949 -23.423 -0.048 1.00 66.06 198 ARG A O 1
ATOM 1561 N N . ALA A 1 199 ? 39.779 -22.821 0.072 1.00 66.25 199 ALA A N 1
ATOM 1562 C CA . ALA A 1 199 ? 39.549 -23.360 1.406 1.00 66.25 199 ALA A CA 1
ATOM 1563 C C . ALA A 1 199 ? 39.899 -24.856 1.415 1.00 66.25 199 ALA A C 1
ATOM 1565 O O . ALA A 1 199 ? 39.346 -25.637 0.636 1.00 66.25 199 ALA A O 1
ATOM 1566 N N . GLN A 1 200 ? 40.851 -25.240 2.266 1.00 65.56 200 GLN A N 1
ATOM 1567 C CA . GLN A 1 200 ? 41.141 -26.645 2.518 1.00 65.56 200 GLN A CA 1
ATOM 1568 C C . GLN A 1 200 ? 39.934 -27.265 3.239 1.00 65.56 200 GLN A C 1
ATOM 1570 O O . GLN A 1 200 ? 39.370 -26.614 4.125 1.00 65.56 200 GLN A O 1
ATOM 1575 N N . PRO A 1 201 ? 39.507 -28.489 2.883 1.00 63.44 201 PRO A N 1
ATOM 1576 C CA . PRO A 1 201 ? 38.475 -29.186 3.635 1.00 63.44 201 PRO A CA 1
ATOM 1577 C C . PRO A 1 201 ? 38.981 -29.426 5.059 1.00 63.44 201 PRO A C 1
ATOM 1579 O O . PRO A 1 201 ? 39.972 -30.122 5.260 1.00 63.44 201 PRO A O 1
ATOM 1582 N N . VAL A 1 202 ? 38.309 -28.832 6.042 1.00 67.06 202 VAL A N 1
ATOM 1583 C CA . VAL A 1 202 ? 38.476 -29.206 7.446 1.00 67.06 202 VAL A CA 1
ATOM 1584 C C . VAL A 1 202 ? 37.863 -30.593 7.629 1.00 67.06 202 VAL A C 1
ATOM 1586 O O . VAL A 1 202 ? 36.654 -30.771 7.481 1.00 67.06 202 VAL A O 1
ATOM 1589 N N . GLU A 1 203 ? 38.701 -31.599 7.876 1.00 66.94 203 GLU A N 1
ATOM 1590 C CA . GLU A 1 203 ? 38.226 -32.926 8.266 1.00 66.94 203 GLU A CA 1
ATOM 1591 C C . GLU A 1 203 ? 37.483 -32.818 9.609 1.00 66.94 203 GLU A C 1
ATOM 1593 O O . GLU A 1 203 ? 37.972 -32.151 10.526 1.00 66.94 203 GLU A O 1
ATOM 1598 N N . PRO A 1 204 ? 36.297 -33.432 9.760 1.00 63.94 204 PRO A N 1
ATOM 1599 C CA . PRO A 1 204 ? 35.602 -33.427 11.036 1.00 63.94 204 PRO A CA 1
ATOM 1600 C C . PRO A 1 204 ? 36.370 -34.292 12.041 1.00 63.94 204 PRO A C 1
ATOM 1602 O O . PRO A 1 204 ? 36.488 -35.508 11.880 1.00 63.94 204 PRO A O 1
ATOM 1605 N N . GLU A 1 205 ? 36.875 -33.652 13.092 1.00 59.81 205 GLU A N 1
ATOM 1606 C CA . GLU A 1 205 ? 37.495 -34.307 14.240 1.00 59.81 205 GLU A CA 1
ATOM 1607 C C . GLU A 1 205 ? 36.455 -35.215 14.922 1.00 59.81 205 GLU A C 1
ATOM 1609 O O . GLU A 1 205 ? 35.471 -34.761 15.512 1.00 59.81 205 GLU A O 1
ATOM 1614 N N . ILE A 1 206 ? 36.630 -36.530 14.776 1.00 56.94 206 ILE A N 1
ATOM 1615 C CA . ILE A 1 206 ? 35.747 -37.535 15.365 1.00 56.94 206 ILE A CA 1
ATOM 1616 C C . ILE A 1 206 ? 35.934 -37.491 16.882 1.00 56.94 206 ILE A C 1
ATOM 1618 O O . ILE A 1 206 ? 36.956 -37.926 17.414 1.00 56.94 206 ILE A O 1
ATOM 1622 N N . LEU A 1 207 ? 34.911 -36.989 17.573 1.00 56.72 207 LEU A N 1
ATOM 1623 C CA . LEU A 1 207 ? 34.794 -37.004 19.024 1.00 56.72 207 LEU A CA 1
ATOM 1624 C C . LEU A 1 207 ? 34.848 -38.462 19.523 1.00 56.72 207 LEU A C 1
ATOM 1626 O O . LEU A 1 207 ? 33.858 -39.194 19.478 1.00 56.72 207 LEU A O 1
ATOM 1630 N N . ARG A 1 208 ? 36.020 -38.911 19.986 1.00 57.38 208 ARG A N 1
ATOM 1631 C CA . ARG A 1 208 ? 36.153 -40.177 20.715 1.00 57.38 208 ARG A CA 1
ATOM 1632 C C . ARG A 1 208 ? 35.453 -40.036 22.065 1.00 57.38 208 ARG A C 1
ATOM 1634 O O . ARG A 1 208 ? 35.961 -39.374 22.967 1.00 57.38 208 ARG A O 1
ATOM 1641 N N . ALA A 1 209 ? 34.300 -40.684 22.202 1.00 61.00 209 ALA A N 1
ATOM 1642 C CA . ALA A 1 209 ? 33.672 -40.923 23.492 1.00 61.00 209 ALA A CA 1
ATOM 1643 C C . ALA A 1 209 ? 34.620 -41.753 24.373 1.00 61.00 209 ALA A C 1
ATOM 1645 O O . ALA A 1 209 ? 35.022 -42.857 24.000 1.00 61.00 209 ALA A O 1
ATOM 1646 N N . GLN A 1 210 ? 34.995 -41.207 25.529 1.00 68.19 210 GLN A N 1
ATOM 1647 C CA . GLN A 1 210 ? 35.618 -41.983 26.598 1.00 68.19 210 GLN A CA 1
ATOM 1648 C C . GLN A 1 210 ? 34.530 -42.787 27.327 1.00 68.19 210 GLN A C 1
ATOM 1650 O O . GLN A 1 210 ? 33.423 -42.268 27.502 1.00 68.19 210 GLN A O 1
ATOM 1655 N N . PRO A 1 211 ? 34.797 -44.036 27.749 1.00 65.06 211 PRO A N 1
ATOM 1656 C CA . PRO A 1 211 ? 33.834 -44.800 28.524 1.00 65.06 211 PRO A CA 1
ATOM 1657 C C . PRO A 1 211 ? 33.744 -44.238 29.947 1.00 65.06 211 PRO A C 1
ATOM 1659 O O . PRO A 1 211 ? 34.753 -43.924 30.577 1.00 65.06 211 PRO A O 1
ATOM 1662 N N . VAL A 1 212 ? 32.513 -44.121 30.438 1.00 54.62 212 VAL A N 1
ATOM 1663 C CA . VAL A 1 212 ? 32.197 -43.817 31.836 1.00 54.62 212 VAL A CA 1
ATOM 1664 C C . VAL A 1 212 ? 32.596 -45.034 32.674 1.00 54.62 212 VAL A C 1
ATOM 1666 O O . VAL A 1 212 ? 32.062 -46.121 32.462 1.00 54.62 212 VAL A O 1
ATOM 1669 N N . GLY A 1 213 ? 33.574 -44.853 33.563 1.00 59.94 213 GLY A N 1
ATOM 1670 C CA . GLY A 1 213 ? 33.920 -45.811 34.615 1.00 59.94 213 GLY A CA 1
ATOM 1671 C C . GLY A 1 213 ? 33.030 -45.631 35.848 1.00 59.94 213 GLY A C 1
ATOM 1672 O O . GLY A 1 213 ? 32.546 -44.523 36.083 1.00 59.94 213 GLY A O 1
ATOM 1673 N N . GLU A 1 214 ? 32.821 -46.748 36.550 1.00 51.47 214 GLU A N 1
ATOM 1674 C CA . GLU A 1 214 ? 31.970 -46.990 37.736 1.00 51.47 214 GLU A CA 1
ATOM 1675 C C . GLU A 1 214 ? 32.083 -45.984 38.891 1.00 51.47 214 GLU A C 1
ATOM 1677 O O . GLU A 1 214 ? 33.205 -45.510 39.187 1.00 51.47 214 GLU A O 1
#